Protein AF-A0A8H7PN75-F1 (afdb_monomer)

Secondary structure (DSSP, 8-state):
---TT-----EEEHHHHHHHHHHHHTT-HHHHHHHHHHTSHHHHT-TT-GGGGSEEEEEEETTT--EEEEEEGGGHHHHHHHHHHHHHHHHTT-PPPPPPP-SPPB-EEEEEEEE--SHHHHHHHHHHHHHHHHHHHHHHHHHHHHHHHHHHHHTT--EEEEEEEEEETTEEEEEEEEEEETTTTEEEEEEEEEETTS-----SS-PEEE-HHHHHHHHHHHHHHHHHHHS-EEEEESSHHHHHHHHHHTT-----SS--TT---EEEEHHHHHHHHTT-TT----HHHHHHHTTPPP--TT-HHHHHHHHHHHHHHHHHSPPPPGGGGHHHHHSPPPP-------------SS--

Structure (mmCIF, N/CA/C/O backbone):
data_AF-A0A8H7PN75-F1
#
_entry.id   AF-A0A8H7PN75-F1
#
loop_
_atom_site.group_PDB
_atom_site.id
_atom_site.type_symbol
_atom_site.label_atom_id
_atom_site.label_alt_id
_atom_site.label_comp_id
_atom_site.label_asym_id
_atom_site.label_entity_id
_atom_site.label_seq_id
_atom_site.pdbx_PDB_ins_code
_atom_site.Cartn_x
_atom_site.Cartn_y
_atom_site.Cartn_z
_atom_site.occupancy
_atom_site.B_iso_or_equiv
_atom_site.auth_seq_id
_atom_site.auth_comp_id
_atom_site.auth_asym_id
_atom_site.auth_atom_id
_atom_site.pdbx_PDB_model_num
ATOM 1 N N . MET A 1 1 ? -15.326 -29.228 9.897 1.00 30.81 1 MET A N 1
ATOM 2 C CA . MET A 1 1 ? -16.797 -29.274 10.037 1.00 30.81 1 MET A CA 1
ATOM 3 C C . MET A 1 1 ? -17.182 -28.214 11.052 1.00 30.81 1 MET A C 1
ATOM 5 O O . MET A 1 1 ? -16.691 -28.279 12.169 1.00 30.81 1 MET A O 1
ATOM 9 N N . VAL A 1 2 ? -17.935 -27.196 10.637 1.00 34.00 2 VAL A N 1
ATOM 10 C CA . VAL A 1 2 ? -18.426 -26.107 11.503 1.00 34.00 2 VAL A CA 1
ATOM 11 C C . VAL A 1 2 ? -19.884 -26.438 11.821 1.00 34.00 2 VAL A C 1
ATOM 13 O O . VAL A 1 2 ? -20.641 -26.719 10.892 1.00 34.00 2 VAL A O 1
ATOM 16 N N . SER A 1 3 ? -20.252 -26.518 13.102 1.00 33.47 3 SER A N 1
ATOM 17 C CA . SER A 1 3 ? -21.602 -26.899 13.531 1.00 33.47 3 SER A CA 1
ATOM 18 C C . SER A 1 3 ? -22.620 -25.800 13.220 1.00 33.47 3 SER A C 1
ATOM 20 O O . SER A 1 3 ? -22.328 -24.607 13.281 1.00 33.47 3 SER A O 1
ATOM 22 N N . ALA A 1 4 ? -23.837 -26.227 12.893 1.00 35.00 4 ALA A N 1
ATOM 23 C CA . ALA A 1 4 ? -24.962 -25.416 12.432 1.00 35.00 4 ALA A CA 1
ATOM 24 C C . ALA A 1 4 ? -25.645 -24.559 13.529 1.00 35.00 4 ALA A C 1
ATOM 26 O O . ALA A 1 4 ? -26.838 -24.293 13.438 1.00 35.00 4 ALA A O 1
ATOM 27 N N . GLU A 1 5 ? -24.905 -24.100 14.545 1.00 37.50 5 GLU A N 1
ATOM 28 C CA . GLU A 1 5 ? -25.438 -23.307 15.672 1.00 37.50 5 GLU A CA 1
ATOM 29 C C . GLU A 1 5 ? -24.814 -21.912 15.831 1.00 37.50 5 GLU A C 1
ATOM 31 O O . GLU A 1 5 ? -25.206 -21.162 16.726 1.00 37.50 5 GLU A O 1
ATOM 36 N N . ASP A 1 6 ? -23.914 -21.488 14.939 1.00 43.75 6 ASP A N 1
ATOM 37 C CA . ASP A 1 6 ? -23.574 -20.066 14.834 1.00 43.75 6 ASP A CA 1
ATOM 38 C C . ASP A 1 6 ? -24.721 -19.330 14.125 1.00 43.75 6 ASP A C 1
ATOM 40 O O . ASP A 1 6 ? -24.642 -18.927 12.960 1.00 43.75 6 ASP A O 1
ATOM 44 N N . SER A 1 7 ? -25.818 -19.138 14.868 1.00 46.50 7 SER A N 1
ATOM 45 C CA . SER A 1 7 ? -26.726 -18.018 14.650 1.00 46.50 7 SER A CA 1
ATOM 46 C C . SER A 1 7 ? -25.866 -16.791 14.363 1.00 46.50 7 SER A C 1
ATOM 48 O O . SER A 1 7 ? -24.849 -16.562 15.011 1.00 46.50 7 SER A O 1
ATOM 50 N N . VAL A 1 8 ? -26.196 -16.075 13.294 1.00 60.28 8 VAL A N 1
ATOM 51 C CA . VAL A 1 8 ? -25.368 -15.020 12.707 1.00 60.28 8 VAL A CA 1
ATOM 52 C C . VAL A 1 8 ? -24.977 -13.990 13.775 1.00 60.28 8 VAL A C 1
ATOM 54 O O . VAL A 1 8 ? -25.709 -13.027 14.012 1.00 60.28 8 VAL A O 1
ATOM 57 N N . LYS A 1 9 ? -23.821 -14.183 14.419 1.00 72.94 9 LYS A N 1
ATOM 58 C CA . LYS A 1 9 ? -23.367 -13.312 15.500 1.00 72.94 9 LYS A CA 1
ATOM 59 C C . LYS A 1 9 ? -23.087 -11.938 14.922 1.00 72.94 9 LYS A C 1
ATOM 61 O O . LYS A 1 9 ? -22.339 -11.780 13.952 1.00 72.94 9 LYS A O 1
ATOM 66 N N . LYS A 1 10 ? -23.738 -10.939 15.504 1.00 86.31 10 LYS A N 1
ATOM 67 C CA . LYS A 1 10 ? -23.533 -9.538 15.167 1.00 86.31 10 LYS A CA 1
ATOM 68 C C . LYS A 1 10 ? -22.395 -8.994 16.015 1.00 86.31 10 LYS A C 1
ATOM 70 O O . LYS A 1 10 ? -22.332 -9.214 17.224 1.00 86.31 10 LYS A O 1
ATOM 75 N N . TYR A 1 11 ? -21.501 -8.265 15.362 1.00 91.31 11 TYR A N 1
ATOM 76 C CA . TYR A 1 11 ? -20.348 -7.659 16.010 1.00 91.31 11 TYR A CA 1
ATOM 77 C C . TYR A 1 11 ? -20.370 -6.144 15.845 1.00 91.31 11 TYR A C 1
ATOM 79 O O . TYR A 1 11 ? -20.727 -5.614 14.785 1.00 91.31 11 TYR A O 1
ATOM 87 N N . TYR A 1 12 ? -19.916 -5.456 16.886 1.00 92.75 12 TYR A N 1
ATOM 88 C CA . TYR A 1 12 ? -19.704 -4.017 16.910 1.00 92.75 12 TYR A CA 1
ATOM 89 C C . TYR A 1 12 ? -18.215 -3.710 16.891 1.00 92.75 12 TYR A C 1
ATOM 91 O O . TYR A 1 12 ? -17.437 -4.326 17.617 1.00 92.75 12 TYR A O 1
ATOM 99 N N . GLN A 1 13 ? -17.797 -2.731 16.090 1.00 93.81 13 GLN A N 1
ATOM 100 C CA . GLN A 1 13 ? -16.413 -2.268 16.140 1.00 93.81 13 GLN A CA 1
ATOM 101 C C . GLN A 1 13 ? -16.174 -1.528 17.451 1.00 93.81 13 GLN A C 1
ATOM 103 O O . GLN A 1 13 ? -16.846 -0.536 17.741 1.00 93.81 13 GLN A O 1
ATOM 108 N N . TRP A 1 14 ? -15.170 -1.969 18.205 1.00 94.50 14 TRP A N 1
ATOM 109 C CA . TRP A 1 14 ? -14.816 -1.384 19.496 1.00 94.50 14 TRP A CA 1
ATOM 110 C C . TRP A 1 14 ? -14.570 0.129 19.396 1.00 94.50 14 TRP A C 1
ATOM 112 O O . TRP A 1 14 ? -15.116 0.914 20.167 1.00 94.50 14 TRP A O 1
ATOM 122 N N . LEU A 1 15 ? -13.851 0.558 18.356 1.00 93.19 15 LEU A N 1
ATOM 123 C CA . LEU A 1 15 ? -13.580 1.973 18.097 1.00 93.19 15 LEU A CA 1
ATOM 124 C C . LEU A 1 15 ? -14.854 2.795 17.829 1.00 93.19 15 LEU A C 1
ATOM 126 O O . LEU A 1 15 ? -14.913 3.973 18.177 1.00 93.19 15 LEU A O 1
ATOM 130 N N . HIS A 1 16 ? -15.874 2.207 17.199 1.00 92.88 16 HIS A N 1
ATOM 131 C CA . HIS A 1 16 ? -17.137 2.904 16.945 1.00 92.88 16 HIS A CA 1
ATOM 132 C C . HIS A 1 16 ? -17.946 3.090 18.225 1.00 92.88 16 HIS A C 1
ATOM 134 O O . HIS A 1 16 ? -18.466 4.183 18.436 1.00 92.88 16 HIS A O 1
ATOM 140 N N . LEU A 1 17 ? -17.981 2.078 19.098 1.00 92.94 17 LEU A N 1
ATOM 141 C CA . LEU A 1 17 ? -18.597 2.193 20.423 1.00 92.94 17 LEU A CA 1
ATOM 142 C C . LEU A 1 17 ? -17.934 3.309 21.239 1.00 92.94 17 LEU A C 1
ATOM 144 O O . LEU A 1 17 ? -18.615 4.208 21.721 1.00 92.94 17 LEU A O 1
ATOM 148 N N . GLN A 1 18 ? -16.598 3.326 21.292 1.00 93.88 18 GLN A N 1
ATOM 149 C CA . GLN A 1 18 ? -15.849 4.383 21.978 1.00 93.88 18 GLN A CA 1
ATOM 150 C C . GLN A 1 18 ? -16.166 5.781 21.431 1.00 93.88 18 GLN A C 1
ATOM 152 O O . GLN A 1 18 ? -16.369 6.716 22.200 1.00 93.88 18 GLN A O 1
ATOM 157 N N . ARG A 1 19 ? -16.217 5.944 20.101 1.00 93.44 19 ARG A N 1
ATOM 158 C CA . ARG A 1 19 ? -16.570 7.227 19.465 1.00 93.44 19 ARG A CA 1
ATOM 159 C C . ARG A 1 19 ? -17.995 7.657 19.789 1.00 93.44 19 ARG A C 1
ATOM 161 O O . ARG A 1 19 ? -18.232 8.844 19.977 1.00 93.44 19 ARG A O 1
ATOM 168 N N . GLN A 1 20 ? -18.929 6.713 19.830 1.00 93.69 20 GLN A N 1
ATOM 169 C CA . GLN A 1 20 ? -20.311 6.994 20.185 1.00 93.69 20 GLN A CA 1
ATOM 170 C C . GLN A 1 20 ? -20.415 7.491 21.629 1.00 93.69 20 GLN A C 1
ATOM 172 O O . GLN A 1 20 ? -21.054 8.509 21.869 1.00 93.69 20 GLN A O 1
ATOM 177 N N . TRP A 1 21 ? -19.750 6.821 22.571 1.00 94.44 21 TRP A N 1
ATOM 178 C CA . TRP A 1 21 ? -19.744 7.250 23.968 1.00 94.44 21 TRP A CA 1
ATOM 179 C C . TRP A 1 21 ? -19.072 8.608 24.138 1.00 94.44 21 TRP A C 1
ATOM 181 O O . TRP A 1 21 ? -19.629 9.465 24.802 1.00 94.44 21 TRP A O 1
ATOM 191 N N . LYS A 1 22 ? -17.952 8.874 23.456 1.00 94.19 22 LYS A N 1
ATOM 192 C CA . LYS A 1 22 ? -17.333 10.212 23.477 1.00 94.19 22 LYS A CA 1
ATOM 193 C C . LYS A 1 22 ? -18.296 11.314 23.035 1.00 94.19 22 LYS A C 1
ATOM 195 O O . LYS A 1 22 ? -18.368 12.348 23.676 1.00 94.19 22 LYS A O 1
ATOM 200 N N . LYS A 1 23 ? -19.094 11.071 21.991 1.00 94.12 23 LYS A N 1
ATOM 201 C CA . LYS A 1 23 ? -20.136 12.018 21.561 1.00 94.12 23 LYS A CA 1
ATOM 202 C C . LYS A 1 23 ? -21.268 12.181 22.575 1.00 94.12 23 LYS A C 1
ATOM 204 O O . LYS A 1 23 ? -21.851 13.248 22.642 1.00 94.12 23 LYS A O 1
ATOM 209 N N . GLN A 1 24 ? -21.606 11.138 23.329 1.00 93.50 24 GLN A N 1
ATOM 210 C CA . GLN A 1 24 ? -22.655 11.221 24.347 1.00 93.50 24 GLN A CA 1
ATOM 211 C C . GLN A 1 24 ? -22.278 12.184 25.478 1.00 93.50 24 GLN A C 1
ATOM 213 O O . GLN A 1 24 ? -23.151 12.879 25.982 1.00 93.50 24 GLN A O 1
ATOM 218 N N . TYR A 1 25 ? -21.008 12.213 25.886 1.00 92.94 25 TYR A N 1
ATOM 219 C CA . TYR A 1 25 ? -20.556 13.033 27.014 1.00 92.94 25 TYR A CA 1
ATOM 220 C C . TYR A 1 25 ? -19.879 14.342 26.594 1.00 92.94 25 TYR A C 1
ATOM 222 O O . TYR A 1 25 ? -19.475 15.100 27.464 1.00 92.94 25 TYR A O 1
ATOM 230 N N . SER A 1 26 ? -19.766 14.638 25.293 1.00 93.06 26 SER A N 1
ATOM 231 C CA . SER A 1 26 ? -18.964 15.767 24.797 1.00 93.06 26 SER A CA 1
ATOM 232 C C . SER A 1 26 ? -19.457 17.150 25.230 1.00 93.06 26 SER A C 1
ATOM 234 O O . SER A 1 26 ? -18.698 18.110 25.148 1.00 93.06 26 SER A O 1
ATOM 236 N N . GLU A 1 27 ? -20.720 17.273 25.640 1.00 93.25 27 GLU A N 1
ATOM 237 C CA . GLU A 1 27 ? -21.300 18.540 26.107 1.00 93.25 27 GLU A CA 1
ATOM 238 C C . GLU A 1 27 ? -20.957 18.848 27.574 1.00 93.25 27 GLU A C 1
ATOM 240 O O . GLU A 1 27 ? -21.005 20.007 27.977 1.00 93.25 27 GLU A O 1
ATOM 245 N N . ASP A 1 28 ? -20.564 17.839 28.360 1.00 92.81 28 ASP A N 1
ATOM 246 C CA . ASP A 1 28 ? -20.150 17.994 29.755 1.00 92.81 28 ASP A CA 1
ATOM 247 C C . ASP A 1 28 ? -18.633 17.751 29.880 1.00 92.81 28 ASP A C 1
ATOM 249 O O . ASP A 1 28 ? -18.183 16.601 29.821 1.00 92.81 28 ASP A O 1
ATOM 253 N N . PRO A 1 29 ? -17.818 18.800 30.109 1.00 92.25 29 PRO A N 1
ATOM 254 C CA . PRO A 1 29 ? -16.365 18.669 30.198 1.00 92.25 29 PRO A CA 1
ATOM 255 C C . PRO A 1 29 ? -15.881 17.712 31.296 1.00 92.25 29 PRO A C 1
ATOM 257 O O . PRO A 1 29 ? -14.844 17.064 31.136 1.00 92.25 29 PRO A O 1
ATOM 260 N N . LYS A 1 30 ? -16.610 17.604 32.417 1.00 92.62 30 LYS A N 1
ATOM 261 C CA . LYS A 1 30 ? -16.255 16.712 33.531 1.00 92.62 30 LYS A CA 1
ATOM 262 C C . LYS A 1 30 ? -16.485 15.259 33.124 1.00 92.62 30 LYS A C 1
ATOM 264 O O . LYS A 1 30 ? -15.618 14.413 33.358 1.00 92.62 30 LYS A O 1
ATOM 269 N N . LEU A 1 31 ? -17.630 14.967 32.505 1.00 93.38 31 LEU A N 1
ATOM 270 C CA . LEU A 1 31 ? -17.952 13.619 32.031 1.00 93.38 31 LEU A CA 1
ATOM 271 C C . LEU A 1 31 ? -17.089 13.207 30.834 1.00 93.38 31 LEU A C 1
ATOM 273 O O . LEU A 1 31 ? -16.640 12.060 30.790 1.00 93.38 31 LEU A O 1
ATOM 277 N N . ASP A 1 32 ? -16.798 14.126 29.910 1.00 93.62 32 ASP A N 1
ATOM 278 C CA . ASP A 1 32 ? -15.901 13.881 28.779 1.00 93.62 32 ASP A CA 1
ATOM 279 C C . ASP A 1 32 ? -14.485 13.538 29.258 1.00 93.62 32 ASP A C 1
ATOM 281 O O . ASP A 1 32 ? -13.941 12.491 28.895 1.00 93.62 32 ASP A O 1
ATOM 285 N N . ALA A 1 33 ? -13.918 14.343 30.166 1.00 92.69 33 ALA A N 1
ATOM 286 C CA . ALA A 1 33 ? -12.607 14.079 30.756 1.00 92.69 33 ALA A CA 1
ATOM 287 C C . ALA A 1 33 ? -12.573 12.739 31.513 1.00 92.69 33 ALA A C 1
ATOM 289 O O . ALA A 1 33 ? -11.617 11.965 31.377 1.00 92.69 33 ALA A O 1
ATOM 290 N N . ALA A 1 34 ? -13.629 12.427 32.274 1.00 93.94 34 ALA A N 1
ATOM 291 C CA . ALA A 1 34 ? -13.753 11.154 32.974 1.00 93.94 34 ALA A CA 1
ATOM 292 C C . ALA A 1 34 ? -13.790 9.973 31.993 1.00 93.94 34 ALA A C 1
ATOM 294 O O . ALA A 1 34 ? -13.016 9.026 32.157 1.00 93.94 34 ALA A O 1
ATOM 295 N N . LEU A 1 35 ? -14.619 10.033 30.944 1.00 95.56 35 LEU A N 1
ATOM 296 C CA . LEU A 1 35 ? -14.683 8.985 29.926 1.00 95.56 35 LEU A CA 1
ATOM 297 C C . LEU A 1 35 ? -13.340 8.837 29.200 1.00 95.56 35 LEU A C 1
ATOM 299 O O . LEU A 1 35 ? -12.861 7.719 29.004 1.00 95.56 35 LEU A O 1
ATOM 303 N N . HIS A 1 36 ? -12.709 9.947 28.816 1.00 93.94 36 HIS A N 1
ATOM 304 C CA . HIS A 1 36 ? -11.405 9.941 28.161 1.00 93.94 36 HIS A CA 1
ATOM 305 C C . HIS A 1 36 ? -10.331 9.262 29.012 1.00 93.94 36 HIS A C 1
ATOM 307 O O . HIS A 1 36 ? -9.501 8.544 28.451 1.00 93.94 36 HIS A O 1
ATOM 313 N N . ALA A 1 37 ? -10.362 9.448 30.334 1.00 93.56 37 ALA A N 1
ATOM 314 C CA . ALA A 1 37 ? -9.468 8.777 31.269 1.00 93.56 37 ALA A CA 1
ATOM 315 C C . ALA A 1 37 ? -9.812 7.288 31.454 1.00 93.56 37 ALA A C 1
ATOM 317 O O . ALA A 1 37 ? -8.908 6.460 31.519 1.00 93.56 37 ALA A O 1
ATOM 318 N N . VAL A 1 38 ? -11.100 6.928 31.510 1.00 94.19 38 VAL A N 1
ATOM 319 C CA . VAL A 1 38 ? -11.552 5.531 31.648 1.00 94.19 38 VAL A CA 1
ATOM 320 C C . VAL A 1 38 ? -11.221 4.700 30.414 1.00 94.19 38 VAL A C 1
ATOM 322 O O . VAL A 1 38 ? -10.790 3.561 30.550 1.00 94.19 38 VAL A O 1
ATOM 325 N N . LEU A 1 39 ? -11.382 5.258 29.211 1.00 94.19 39 LEU A N 1
ATOM 326 C CA . LEU A 1 39 ? -11.104 4.557 27.953 1.00 94.19 39 LEU A CA 1
ATOM 327 C C . LEU A 1 39 ? -9.605 4.382 27.660 1.00 94.19 39 LEU A C 1
ATOM 329 O O . LEU A 1 39 ? -9.262 3.729 26.670 1.00 94.19 39 LEU A O 1
ATOM 333 N N . GLN A 1 40 ? -8.719 4.945 28.488 1.00 93.50 40 GLN A N 1
ATOM 334 C CA . GLN A 1 40 ? -7.285 4.689 28.385 1.00 93.50 40 GLN A CA 1
ATOM 335 C C . GLN A 1 40 ? -6.992 3.205 28.664 1.00 93.50 40 GLN A C 1
ATOM 337 O O . GLN A 1 40 ? -7.465 2.681 29.678 1.00 93.50 40 GLN A O 1
ATOM 342 N N . PRO A 1 41 ? -6.218 2.502 27.813 1.00 92.00 41 PRO A N 1
ATOM 343 C CA . PRO A 1 41 ? -5.935 1.076 27.995 1.00 92.00 41 PRO A CA 1
ATOM 344 C C . PRO A 1 41 ? -5.308 0.716 29.350 1.00 92.00 41 PRO A C 1
ATOM 346 O O . PRO A 1 41 ? -5.522 -0.383 29.848 1.00 92.00 41 PRO A O 1
ATOM 349 N N . GLU A 1 42 ? -4.552 1.637 29.948 1.00 91.50 42 GLU A N 1
ATOM 350 C CA . GLU A 1 42 ? -3.935 1.544 31.278 1.00 91.50 42 GLU A CA 1
ATOM 351 C C . GLU A 1 42 ? -4.983 1.379 32.387 1.00 91.50 42 GLU A C 1
ATOM 353 O O . GLU A 1 42 ? -4.734 0.709 33.387 1.00 91.50 42 GLU A O 1
ATOM 358 N N . VAL A 1 43 ? -6.140 2.021 32.214 1.00 92.25 43 VAL A N 1
ATOM 359 C CA . VAL A 1 43 ? -7.248 2.016 33.173 1.00 92.25 43 VAL A CA 1
ATOM 360 C C . VAL A 1 43 ? -8.210 0.888 32.834 1.00 92.25 43 VAL A C 1
ATOM 362 O O . VAL A 1 43 ? -8.541 0.078 33.696 1.00 92.25 43 VAL A O 1
ATOM 365 N N . LEU A 1 44 ? -8.623 0.815 31.568 1.00 91.06 44 LEU A N 1
ATOM 366 C CA . LEU A 1 44 ? -9.645 -0.116 31.109 1.00 91.06 44 LEU A CA 1
ATOM 367 C C . LEU A 1 44 ? -9.181 -1.575 31.139 1.00 91.06 44 LEU A C 1
ATOM 369 O O . LEU A 1 44 ? -9.970 -2.453 31.459 1.00 91.06 44 LEU A O 1
ATOM 373 N N . PHE A 1 45 ? -7.911 -1.827 30.816 1.00 91.62 45 PHE A N 1
ATOM 374 C CA . PHE A 1 45 ? -7.295 -3.156 30.829 1.00 91.62 45 PHE A CA 1
ATOM 375 C C . PHE A 1 45 ? -6.209 -3.225 31.904 1.00 91.62 45 PHE A C 1
ATOM 377 O O . PHE A 1 45 ? -5.097 -3.696 31.658 1.00 91.62 45 PHE A O 1
ATOM 384 N N . LYS A 1 46 ? -6.508 -2.713 33.102 1.00 89.81 46 LYS A N 1
ATOM 385 C CA . LYS A 1 46 ? -5.663 -2.935 34.278 1.00 89.81 46 LYS A CA 1
ATOM 386 C C . LYS A 1 46 ? -5.647 -4.432 34.616 1.00 89.81 46 LYS A C 1
ATOM 388 O O . LYS A 1 46 ? -6.671 -5.105 34.462 1.00 89.81 46 LYS A O 1
ATOM 393 N N . ASP A 1 47 ? -4.505 -4.944 35.073 1.00 83.25 47 ASP A N 1
ATOM 394 C CA . ASP A 1 47 ? -4.369 -6.344 35.492 1.00 83.25 47 ASP A CA 1
ATOM 395 C C . ASP A 1 47 ? -5.450 -6.710 36.522 1.00 83.25 47 ASP A C 1
ATOM 397 O O . ASP A 1 47 ? -5.650 -5.994 37.505 1.00 83.25 47 ASP A O 1
ATOM 401 N N . GLY A 1 48 ? -6.171 -7.806 36.268 1.00 79.56 48 GLY A N 1
ATOM 402 C CA . GLY A 1 48 ? -7.252 -8.287 37.136 1.00 79.56 48 GLY A CA 1
ATOM 403 C C . GLY A 1 48 ? -8.559 -7.487 37.072 1.00 79.56 48 GLY A C 1
ATOM 404 O O . GLY A 1 48 ? -9.455 -7.754 37.862 1.00 79.56 48 GLY A O 1
ATOM 405 N N . SER A 1 49 ? -8.695 -6.521 36.156 1.00 84.69 49 SER A N 1
ATOM 406 C CA . SER A 1 4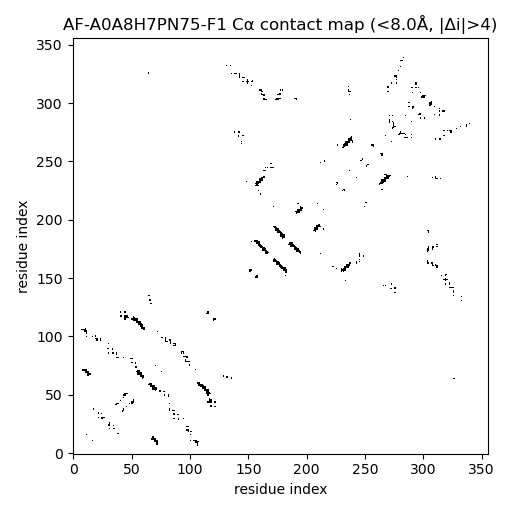9 ? -9.971 -5.822 35.930 1.00 84.69 49 SER A CA 1
ATOM 407 C C . SER A 1 49 ? -11.058 -6.765 35.407 1.00 84.69 49 SER A C 1
ATOM 409 O O . SER A 1 49 ? -10.758 -7.709 34.673 1.00 84.69 49 SER A O 1
ATOM 411 N N . ASP A 1 50 ? -12.329 -6.462 35.682 1.00 86.38 50 ASP A N 1
ATOM 412 C CA . ASP A 1 50 ? -13.479 -7.208 35.135 1.00 86.38 50 ASP A CA 1
ATOM 413 C C . ASP A 1 50 ? -13.419 -7.300 33.602 1.00 86.38 50 ASP A C 1
ATOM 415 O O . ASP A 1 50 ? -13.708 -8.338 33.000 1.00 86.38 50 ASP A O 1
ATOM 419 N N . MET A 1 51 ? -12.909 -6.240 32.971 1.00 89.31 51 MET A N 1
ATOM 420 C CA . MET A 1 51 ? -12.692 -6.145 31.533 1.00 89.31 51 MET A CA 1
ATOM 421 C C . MET A 1 51 ? -11.752 -7.224 30.976 1.00 89.31 51 MET A C 1
ATOM 423 O O . MET A 1 51 ? -11.900 -7.629 29.823 1.00 89.31 51 MET A O 1
ATOM 427 N N . SER A 1 52 ? -10.807 -7.721 31.781 1.00 86.81 52 SER A N 1
ATOM 428 C CA . SER A 1 52 ? -9.848 -8.760 31.377 1.00 86.81 52 SER A CA 1
ATOM 429 C C . SER A 1 52 ? -10.502 -10.122 31.107 1.00 86.81 52 SER A C 1
ATOM 431 O O . SER A 1 52 ? -9.937 -10.951 30.386 1.00 86.81 52 SER A O 1
ATOM 433 N N . THR A 1 53 ? -11.705 -10.342 31.647 1.00 88.50 53 THR A N 1
ATOM 434 C CA . THR A 1 53 ? -12.488 -11.572 31.458 1.00 88.50 53 THR A CA 1
ATOM 435 C C . THR A 1 53 ? -13.408 -11.503 30.239 1.00 88.50 53 THR A C 1
ATOM 437 O O . THR A 1 53 ? -13.821 -12.540 29.713 1.00 88.50 53 THR A O 1
ATOM 440 N N . ILE A 1 54 ? -13.695 -10.292 29.748 1.00 92.38 54 ILE A N 1
ATOM 441 C CA . ILE A 1 54 ? -14.623 -10.078 28.643 1.00 92.38 54 ILE A CA 1
ATOM 442 C C . ILE A 1 54 ? -13.928 -10.413 27.315 1.00 92.38 54 ILE A C 1
ATOM 444 O O . ILE A 1 54 ? -12.886 -9.836 26.984 1.00 92.38 54 ILE A O 1
ATOM 448 N N . PRO A 1 55 ? -14.487 -11.332 26.511 1.00 92.88 55 PRO A N 1
ATOM 449 C CA . PRO A 1 55 ? -13.887 -11.710 25.247 1.00 92.88 55 PRO A CA 1
ATOM 450 C C . PRO A 1 55 ? -14.132 -10.662 24.163 1.00 92.88 55 PRO A C 1
ATOM 452 O O . PRO A 1 55 ? -15.263 -10.374 23.773 1.00 92.88 55 PRO A O 1
ATOM 455 N N . PHE A 1 56 ? -13.031 -10.165 23.612 1.00 95.00 56 PHE A N 1
ATOM 456 C CA . PHE A 1 56 ? -13.019 -9.425 22.362 1.00 95.00 56 PHE A CA 1
ATOM 457 C C . PHE A 1 56 ? -12.729 -10.362 21.201 1.00 95.00 56 PHE A C 1
ATOM 459 O O . PHE A 1 56 ? -12.310 -11.511 21.359 1.00 95.00 56 PHE A O 1
ATOM 466 N N . PHE A 1 57 ? -12.963 -9.862 20.000 1.00 94.94 57 PHE A N 1
ATOM 467 C CA . PHE A 1 57 ? -12.689 -10.591 18.780 1.00 94.94 57 PHE A CA 1
ATOM 468 C C . PHE A 1 57 ? -11.937 -9.699 17.808 1.00 94.94 57 PHE A C 1
ATOM 470 O O . PHE A 1 57 ? -11.998 -8.476 17.877 1.00 94.94 57 PHE A O 1
ATOM 477 N N . ILE A 1 58 ? -11.210 -10.316 16.894 1.00 94.44 58 ILE A N 1
ATOM 478 C CA . ILE A 1 58 ? -10.642 -9.650 15.732 1.00 94.44 58 ILE A CA 1
ATOM 479 C C . ILE A 1 58 ? -11.294 -10.269 14.516 1.00 94.44 58 ILE A C 1
ATOM 481 O O . ILE A 1 58 ? -11.365 -11.491 14.431 1.00 94.44 58 ILE A O 1
ATOM 485 N N . GLY A 1 59 ? -11.762 -9.440 13.592 1.00 91.50 59 GLY A N 1
ATOM 486 C CA . GLY A 1 59 ? -12.346 -9.917 12.345 1.00 91.50 59 GLY A CA 1
ATOM 487 C C . GLY A 1 59 ? -12.114 -8.946 11.201 1.00 91.50 59 GLY A C 1
ATOM 488 O O . GLY A 1 59 ? -11.901 -7.748 11.409 1.00 91.50 59 GLY A O 1
ATOM 489 N N . VAL A 1 60 ? -12.165 -9.492 9.992 1.00 90.69 60 VAL A N 1
ATOM 490 C CA . VAL A 1 60 ? -11.967 -8.776 8.734 1.00 90.69 60 VAL A CA 1
ATOM 491 C C . VAL A 1 60 ? -13.317 -8.320 8.198 1.00 90.69 60 VAL A C 1
ATOM 493 O O . VAL A 1 60 ? -14.256 -9.103 8.059 1.00 90.69 60 VAL A O 1
ATOM 496 N N . SER A 1 61 ? -13.436 -7.030 7.919 1.00 89.81 61 SER A N 1
ATOM 497 C CA . SER A 1 61 ? -14.629 -6.442 7.317 1.00 89.81 61 SER A CA 1
ATOM 498 C C . SER A 1 61 ? -14.724 -6.827 5.845 1.00 89.81 61 SER A C 1
ATOM 500 O O . SER A 1 61 ? -13.782 -6.639 5.084 1.00 89.81 61 SER A O 1
ATOM 502 N N . GLN A 1 62 ? -15.891 -7.306 5.420 1.00 85.19 62 GLN A N 1
ATOM 503 C CA . GLN A 1 62 ? -16.152 -7.623 4.010 1.00 85.19 62 GLN A CA 1
ATOM 504 C C . GLN A 1 62 ? -16.202 -6.378 3.112 1.00 85.19 62 GLN A C 1
ATOM 506 O O . GLN A 1 62 ? -16.117 -6.496 1.896 1.00 85.19 62 GLN A O 1
ATOM 511 N N . LYS A 1 63 ? -16.376 -5.184 3.699 1.00 86.50 63 LYS A N 1
ATOM 512 C CA . LYS A 1 63 ? -16.522 -3.933 2.945 1.00 86.50 63 LYS A CA 1
ATOM 513 C C . LYS A 1 63 ? -15.178 -3.374 2.476 1.00 86.50 63 LYS A C 1
ATOM 515 O O . LYS A 1 63 ? -15.088 -2.872 1.365 1.00 86.50 63 LYS A O 1
ATOM 520 N N . ASP A 1 64 ? -14.177 -3.396 3.347 1.00 87.12 64 ASP A N 1
ATOM 521 C CA . ASP A 1 64 ? -12.890 -2.710 3.158 1.00 87.12 64 ASP A CA 1
ATOM 522 C C . ASP A 1 64 ? -11.679 -3.622 3.410 1.00 87.12 64 ASP A C 1
ATOM 524 O O . ASP A 1 64 ? -10.543 -3.169 3.333 1.00 87.12 64 ASP A O 1
ATOM 528 N N . ASN A 1 65 ? -11.900 -4.910 3.693 1.00 87.50 65 ASN A N 1
ATOM 529 C CA . ASN A 1 65 ? -10.868 -5.909 3.989 1.00 87.50 65 ASN A CA 1
ATOM 530 C C . ASN A 1 65 ? -9.965 -5.564 5.185 1.00 87.50 65 ASN A C 1
ATOM 532 O O . ASN A 1 65 ? -8.980 -6.263 5.432 1.00 87.50 65 ASN A O 1
ATOM 536 N N . TYR A 1 66 ? -10.295 -4.531 5.965 1.00 91.25 66 TYR A N 1
ATOM 537 C CA . TYR A 1 66 ? -9.554 -4.179 7.168 1.00 91.25 66 TYR A CA 1
ATOM 538 C C . TYR A 1 66 ? -9.953 -5.062 8.344 1.00 91.25 66 TYR A C 1
ATOM 540 O O . TYR A 1 66 ? -11.107 -5.468 8.503 1.00 91.25 66 TYR A O 1
ATOM 548 N N . SER A 1 67 ? -8.969 -5.336 9.193 1.00 92.62 67 SER A N 1
ATOM 549 C CA . SER A 1 67 ? -9.156 -6.012 10.467 1.00 92.62 67 SER A CA 1
ATOM 550 C C . SER A 1 67 ? -9.495 -5.007 11.565 1.00 92.62 67 SER A C 1
ATOM 552 O O . SER A 1 67 ? -8.872 -3.945 11.679 1.00 92.62 67 SER A O 1
ATOM 554 N N . TYR A 1 68 ? -10.453 -5.375 12.411 1.00 94.69 68 TYR A N 1
ATOM 555 C CA . TYR A 1 68 ? -10.953 -4.550 13.509 1.00 94.69 68 TYR A CA 1
ATOM 556 C C . TYR A 1 68 ? -11.010 -5.333 14.813 1.00 94.69 68 TYR A C 1
ATOM 558 O O . TYR A 1 68 ? -11.207 -6.544 14.797 1.00 94.69 68 TYR A O 1
ATOM 566 N N . ILE A 1 69 ? -10.914 -4.617 15.938 1.00 95.88 69 ILE A N 1
ATOM 567 C CA . ILE A 1 69 ? -11.345 -5.137 17.238 1.00 95.88 69 ILE A CA 1
ATOM 568 C C . ILE A 1 69 ? -12.871 -5.074 17.283 1.00 95.88 69 ILE A C 1
ATOM 570 O O . ILE A 1 69 ? -13.476 -4.028 17.027 1.00 95.88 69 ILE A O 1
ATOM 574 N N . LEU A 1 70 ? -13.472 -6.201 17.621 1.00 95.25 70 LEU A N 1
ATOM 575 C CA . LEU A 1 70 ? -14.893 -6.470 17.597 1.00 95.25 70 LEU A CA 1
ATOM 576 C C . LEU A 1 70 ? -15.377 -6.865 18.990 1.00 95.25 70 LEU A C 1
ATOM 578 O O . LEU A 1 70 ? -14.705 -7.609 19.705 1.00 95.25 70 LEU A O 1
ATOM 582 N N . LEU A 1 71 ? -16.570 -6.398 19.333 1.00 93.62 71 LEU A N 1
ATOM 583 C CA . LEU A 1 71 ? -17.310 -6.800 20.518 1.00 93.62 71 LEU A CA 1
ATOM 584 C C . LEU A 1 71 ? -18.620 -7.462 20.062 1.00 93.62 71 LEU A C 1
ATOM 586 O O . LEU A 1 71 ? -19.391 -6.809 19.349 1.00 93.62 71 LEU A O 1
ATOM 590 N N . PRO A 1 72 ? -18.871 -8.740 20.397 1.00 91.69 72 PRO A N 1
ATOM 591 C CA . PRO A 1 72 ? -20.148 -9.382 20.103 1.00 91.69 72 PRO A CA 1
ATOM 592 C C . PRO A 1 72 ? -21.276 -8.702 20.876 1.00 91.69 72 PRO A C 1
ATOM 594 O O . PRO A 1 72 ? -21.051 -8.206 21.981 1.00 91.69 72 PRO A O 1
ATOM 597 N N . GLU A 1 73 ? -22.478 -8.710 20.304 1.00 89.50 73 GLU A N 1
ATOM 598 C CA . GLU A 1 73 ? -23.673 -8.089 20.891 1.00 89.50 73 GLU A CA 1
ATOM 599 C C . GLU A 1 73 ? -23.917 -8.508 22.349 1.00 89.50 73 GLU A C 1
ATOM 601 O O . GLU A 1 73 ? -24.108 -7.642 23.203 1.00 89.50 73 GLU A O 1
ATOM 606 N N . ASP A 1 74 ? -23.750 -9.794 22.658 1.00 90.31 74 ASP A N 1
ATOM 607 C CA . ASP A 1 74 ? -23.972 -10.361 23.995 1.00 90.31 74 ASP A CA 1
ATOM 608 C C . ASP A 1 74 ? -23.037 -9.792 25.078 1.00 90.31 74 ASP A C 1
ATOM 610 O O . ASP A 1 74 ? -23.385 -9.762 26.257 1.00 90.31 74 ASP A O 1
ATOM 614 N N . PHE A 1 75 ? -21.849 -9.304 24.699 1.00 92.56 75 PHE A N 1
ATOM 615 C CA . PHE A 1 75 ? -20.862 -8.757 25.640 1.00 92.56 75 PHE A CA 1
ATOM 616 C C . PHE A 1 75 ? -20.917 -7.230 25.760 1.00 92.56 75 PHE A C 1
ATOM 618 O O . PHE A 1 75 ? -20.249 -6.651 26.620 1.00 92.56 75 PHE A O 1
ATOM 625 N N . VAL A 1 76 ? -21.726 -6.554 24.938 1.00 91.69 76 VAL A N 1
ATOM 626 C CA . VAL A 1 76 ? -21.899 -5.096 25.001 1.00 91.69 76 VAL A CA 1
ATOM 627 C C . VAL A 1 76 ? -22.393 -4.626 26.378 1.00 91.69 76 VAL A C 1
ATOM 629 O O . VAL A 1 76 ? -21.810 -3.667 26.893 1.00 91.69 76 VAL A O 1
ATOM 632 N N . PRO A 1 77 ? -23.407 -5.252 27.015 1.00 92.75 77 PRO A N 1
ATOM 633 C CA . PRO A 1 77 ? -23.876 -4.825 28.334 1.00 92.75 77 PRO A CA 1
ATOM 634 C C . PRO A 1 77 ? -22.786 -4.904 29.409 1.00 92.75 77 PRO A C 1
ATOM 636 O O . PRO A 1 77 ? -22.615 -3.951 30.165 1.00 92.75 77 PRO A O 1
ATOM 639 N N . ALA A 1 78 ? -21.996 -5.983 29.418 1.00 93.44 78 ALA A N 1
ATOM 640 C CA . ALA A 1 78 ? -20.916 -6.178 30.385 1.00 93.44 78 ALA A CA 1
ATOM 641 C C . ALA A 1 78 ? -19.830 -5.098 30.256 1.00 93.44 78 ALA A C 1
ATOM 643 O O . ALA A 1 78 ? -19.413 -4.506 31.252 1.00 93.44 78 ALA A O 1
ATOM 644 N N . VAL A 1 79 ? -19.420 -4.768 29.025 1.00 93.75 79 VAL A N 1
ATOM 645 C CA . VAL A 1 79 ? -18.449 -3.686 28.796 1.00 93.75 79 VAL A CA 1
ATOM 646 C C . VAL A 1 79 ? -19.017 -2.330 29.208 1.00 93.75 79 VAL A C 1
ATOM 648 O O . VAL A 1 79 ? -18.317 -1.541 29.843 1.00 93.75 79 VAL A O 1
ATOM 651 N N . ARG A 1 80 ? -20.283 -2.047 28.873 1.00 94.56 80 ARG A N 1
ATOM 652 C CA . ARG A 1 80 ? -20.951 -0.797 29.270 1.00 94.56 80 ARG A CA 1
ATOM 653 C C . ARG A 1 80 ? -20.981 -0.644 30.785 1.00 94.56 80 ARG A C 1
ATOM 655 O O . ARG A 1 80 ? -20.682 0.440 31.272 1.00 94.56 80 ARG A O 1
ATOM 662 N N . GLN A 1 81 ? -21.296 -1.716 31.507 1.00 92.94 81 GLN A N 1
ATOM 663 C CA . GLN A 1 81 ? -21.303 -1.723 32.965 1.00 92.94 81 GLN A CA 1
ATOM 664 C C . GLN A 1 81 ? -19.902 -1.472 33.533 1.00 92.94 81 GLN A C 1
ATOM 666 O O . GLN A 1 81 ? -19.755 -0.594 34.374 1.00 92.94 81 GLN A O 1
ATOM 671 N N . CYS A 1 82 ? -18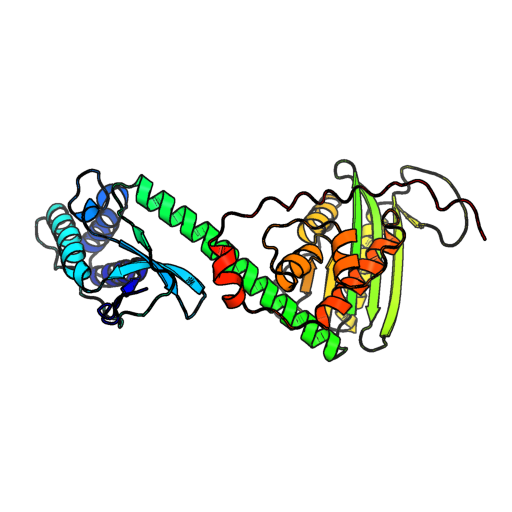.866 -2.140 33.012 1.00 92.88 82 CYS A N 1
ATOM 672 C CA . CYS A 1 82 ? -17.480 -1.902 33.436 1.00 92.88 82 CYS A CA 1
ATOM 673 C C . CYS A 1 82 ? -17.072 -0.429 33.258 1.00 92.88 82 CYS A C 1
ATOM 675 O O . CYS A 1 82 ? -16.536 0.195 34.174 1.00 92.88 82 CYS A O 1
ATOM 677 N N . VAL A 1 83 ? -17.355 0.152 32.086 1.00 94.12 83 VAL A N 1
ATOM 678 C CA . VAL A 1 83 ? -17.054 1.565 31.801 1.00 94.12 83 VAL A CA 1
ATOM 679 C C . VAL A 1 83 ? -17.865 2.490 32.710 1.00 94.12 83 VAL A C 1
ATOM 681 O O . VAL A 1 83 ? -17.311 3.445 33.249 1.00 94.12 83 VAL A O 1
ATOM 684 N N . HIS A 1 84 ? -19.152 2.204 32.919 1.00 94.69 84 HIS A N 1
ATOM 685 C CA . HIS A 1 84 ? -20.024 3.003 33.780 1.00 94.69 84 HIS A CA 1
ATOM 686 C C . HIS A 1 84 ? -19.547 3.014 35.233 1.00 94.69 84 HIS A C 1
ATOM 688 O O . HIS A 1 84 ? -19.412 4.089 35.811 1.00 94.69 84 HIS A O 1
ATOM 694 N N . SER A 1 85 ? -19.203 1.856 35.799 1.00 92.12 85 SER A N 1
ATOM 695 C CA . SER A 1 85 ? -18.663 1.747 37.159 1.00 92.12 85 SER A CA 1
ATOM 696 C C . SER A 1 85 ? -17.358 2.534 37.331 1.00 92.12 85 SER A C 1
ATOM 698 O O . SER A 1 85 ? -17.165 3.212 38.341 1.00 92.12 85 SER A O 1
ATOM 700 N N . LEU A 1 86 ? -16.478 2.510 36.324 1.00 91.81 86 LEU A N 1
ATOM 701 C CA . LEU A 1 86 ? -15.245 3.302 36.319 1.00 91.81 86 LEU A CA 1
ATOM 702 C C . LEU A 1 86 ? -15.493 4.808 36.145 1.00 91.81 86 LEU A C 1
ATOM 704 O O . LEU A 1 86 ? -14.698 5.615 36.622 1.00 91.81 86 LEU A O 1
ATOM 708 N N . MET A 1 87 ? -16.570 5.202 35.463 1.00 93.94 87 MET A N 1
ATOM 709 C CA . MET A 1 87 ? -16.969 6.606 35.368 1.00 93.94 87 MET A CA 1
ATOM 710 C C . MET A 1 87 ? -17.561 7.112 36.682 1.00 93.94 87 MET A C 1
ATOM 712 O O . MET A 1 87 ? -17.133 8.158 37.159 1.00 93.94 87 MET A O 1
ATOM 716 N N . ILE A 1 88 ? -18.476 6.355 37.297 1.00 93.38 88 ILE A N 1
ATOM 717 C CA . ILE A 1 88 ? -19.101 6.672 38.593 1.00 93.38 88 ILE A CA 1
ATOM 718 C C . ILE A 1 88 ? -18.041 6.979 39.654 1.00 93.38 88 ILE A C 1
ATOM 720 O O . ILE A 1 88 ? -18.161 7.977 40.364 1.00 93.38 88 ILE A O 1
ATOM 724 N N . SER A 1 89 ? -16.982 6.164 39.735 1.00 87.31 89 SER A N 1
ATOM 725 C CA . SER A 1 89 ? -15.905 6.356 40.717 1.00 87.31 89 SER A CA 1
ATOM 726 C C . SER A 1 89 ? -15.088 7.634 40.499 1.00 87.31 89 SER A C 1
ATOM 728 O O . SER A 1 89 ? -14.440 8.109 41.426 1.00 87.31 89 SER A O 1
ATOM 730 N N . ARG A 1 90 ? -15.128 8.215 39.294 1.00 88.31 90 ARG A N 1
ATOM 731 C CA . ARG A 1 90 ? -14.431 9.462 38.940 1.00 88.31 90 ARG A CA 1
ATOM 732 C C . ARG A 1 90 ? -15.327 10.692 38.984 1.00 88.31 90 ARG A C 1
ATOM 734 O O . ARG A 1 90 ? -14.818 11.804 39.076 1.00 88.31 90 ARG A O 1
ATOM 741 N N . THR A 1 91 ? -16.639 10.510 38.882 1.00 88.88 91 THR A N 1
ATOM 742 C CA . THR A 1 91 ? -17.614 11.606 38.812 1.00 88.88 91 THR A CA 1
ATOM 743 C C . THR A 1 91 ? -18.432 11.754 40.091 1.00 88.88 91 THR A C 1
ATOM 745 O O . THR A 1 91 ? -19.336 12.580 40.121 1.00 88.88 91 THR A O 1
ATOM 748 N N . ASN A 1 92 ? -18.105 10.996 41.145 1.00 83.88 92 ASN A N 1
ATOM 749 C CA . ASN A 1 92 ? -18.850 10.924 42.407 1.00 83.88 92 ASN A CA 1
ATOM 750 C C . ASN A 1 92 ? -20.311 10.472 42.220 1.00 83.88 92 ASN A C 1
ATOM 752 O O . ASN A 1 92 ? -21.206 10.933 42.918 1.00 83.88 92 ASN A O 1
ATOM 756 N N . GLY A 1 93 ? -20.555 9.559 41.273 1.00 82.44 93 GLY A N 1
ATOM 757 C CA . GLY A 1 93 ? -21.882 8.976 41.030 1.00 82.44 93 GLY A CA 1
ATOM 758 C C . GLY A 1 93 ? -22.770 9.709 40.026 1.00 82.44 93 GLY A C 1
ATOM 759 O O . GLY A 1 93 ? -23.846 9.218 39.707 1.00 82.44 93 GLY A O 1
ATOM 760 N N . GLU A 1 94 ? -22.313 10.821 39.458 1.00 83.12 94 GLU A N 1
ATOM 761 C CA . GLU A 1 94 ? -23.129 11.683 38.586 1.00 83.12 94 GLU A CA 1
ATOM 762 C C . GLU A 1 94 ? -23.130 11.260 37.102 1.00 83.12 94 GLU A C 1
ATOM 764 O O . GLU A 1 94 ? -23.683 11.952 36.252 1.00 83.12 94 GLU A O 1
ATOM 769 N N . ALA A 1 95 ? -22.498 10.136 36.745 1.00 88.31 95 ALA A N 1
ATOM 770 C CA . ALA A 1 95 ? -22.394 9.709 35.348 1.00 88.31 95 ALA A CA 1
ATOM 771 C C . ALA A 1 95 ? -23.604 8.859 34.907 1.00 88.31 95 ALA A C 1
ATOM 773 O O . ALA A 1 95 ? -23.794 7.766 35.453 1.00 88.31 95 ALA A O 1
ATOM 774 N N . PRO A 1 96 ? -24.370 9.256 33.869 1.00 90.50 96 PRO A N 1
ATOM 775 C CA . PRO A 1 96 ? -25.317 8.346 33.233 1.00 90.50 96 PRO A CA 1
ATOM 776 C C . PRO A 1 96 ? -24.561 7.203 32.534 1.00 90.50 96 PRO A C 1
ATOM 778 O O . PRO A 1 96 ? -23.412 7.394 32.124 1.00 90.50 96 PRO A O 1
ATOM 781 N N . PRO A 1 97 ? -25.165 6.012 32.367 1.00 91.19 97 PRO A N 1
ATOM 782 C CA . PRO A 1 97 ? -24.502 4.887 31.716 1.00 91.19 97 PRO A CA 1
ATOM 783 C C . PRO A 1 97 ? -24.204 5.177 30.234 1.00 91.19 97 PRO A C 1
ATOM 785 O O . PRO A 1 97 ? -25.011 5.830 29.560 1.00 91.19 97 PRO A O 1
ATOM 788 N N . PRO A 1 98 ? -23.093 4.651 29.679 1.00 92.94 98 PRO A N 1
ATOM 789 C CA . PRO A 1 98 ? -22.815 4.767 28.253 1.00 92.94 98 PRO A CA 1
ATOM 790 C C . PRO A 1 98 ? -23.958 4.153 27.446 1.00 92.94 98 PRO A C 1
ATOM 792 O O . PRO A 1 98 ? -24.482 3.105 27.824 1.00 92.94 98 PRO A O 1
ATOM 795 N N . ALA A 1 99 ? -24.363 4.773 26.344 1.00 91.38 99 ALA A N 1
ATOM 796 C CA . ALA A 1 99 ? -25.482 4.332 25.520 1.00 91.38 99 ALA A CA 1
ATOM 797 C C . ALA A 1 99 ? -25.199 2.988 24.824 1.00 91.38 99 ALA A C 1
ATOM 799 O O . ALA A 1 99 ? -24.050 2.613 24.578 1.00 91.38 99 ALA A O 1
ATOM 800 N N . GLY A 1 100 ? -26.257 2.247 24.488 1.00 88.38 100 GLY A N 1
ATOM 801 C CA . GLY A 1 100 ? -26.143 1.064 23.629 1.00 88.38 100 GLY A CA 1
ATOM 802 C C . GLY A 1 100 ? -25.761 1.442 22.189 1.00 88.38 100 GLY A C 1
ATOM 803 O O . GLY A 1 100 ? -25.938 2.596 21.804 1.00 88.38 100 GLY A O 1
ATOM 804 N N . PRO A 1 101 ? -25.228 0.511 21.384 1.00 87.06 101 PRO A N 1
ATOM 805 C CA . PRO A 1 101 ? -24.814 0.779 20.008 1.00 87.06 101 PRO A CA 1
ATOM 806 C C . PRO A 1 101 ? -25.958 1.328 19.149 1.00 87.06 101 PRO A C 1
ATOM 808 O O . PRO A 1 101 ? -27.024 0.726 19.081 1.00 87.06 101 PRO A O 1
ATOM 811 N N . LEU A 1 102 ? -25.711 2.433 18.439 1.00 82.25 102 LEU A N 1
ATOM 812 C CA . LEU A 1 102 ? -26.679 3.031 17.505 1.00 82.25 102 LEU A CA 1
ATOM 813 C C . LEU A 1 102 ? -26.660 2.365 16.120 1.00 82.25 102 LEU A C 1
ATOM 815 O O . LEU A 1 102 ? -27.652 2.378 15.398 1.00 82.25 102 LEU A O 1
ATOM 819 N N . SER A 1 103 ? -25.518 1.809 15.710 1.00 76.00 103 SER A N 1
ATOM 820 C CA . SER A 1 103 ? -25.385 1.131 14.416 1.00 76.00 103 SER A CA 1
ATOM 821 C C . SER A 1 103 ? -25.880 -0.306 14.494 1.00 76.00 103 SER A C 1
ATOM 823 O O . SER A 1 103 ? -25.646 -0.955 15.503 1.00 76.00 103 SER A O 1
ATOM 825 N N . GLN A 1 104 ? -26.424 -0.863 13.413 1.00 75.25 104 GLN A N 1
ATOM 826 C CA . GLN A 1 104 ? -26.626 -2.313 13.333 1.00 75.25 104 GLN A CA 1
ATOM 827 C C . GLN A 1 104 ? -25.279 -3.051 13.367 1.00 75.25 104 GLN A C 1
ATOM 829 O O . GLN A 1 104 ? -24.331 -2.669 12.671 1.00 75.25 104 GLN A O 1
ATOM 834 N N . GLY A 1 105 ? -25.199 -4.107 14.180 1.00 74.62 105 GLY A N 1
ATOM 835 C CA . GLY A 1 105 ? -24.035 -4.984 14.206 1.00 74.62 105 GLY A CA 1
ATOM 836 C C . GLY A 1 105 ? -23.841 -5.672 12.853 1.00 74.62 105 GLY A C 1
ATOM 837 O O . GLY A 1 105 ? -24.806 -5.999 12.157 1.00 74.62 105 GLY A O 1
ATOM 838 N N . LYS A 1 106 ? -22.581 -5.847 12.452 1.00 82.31 106 LYS A N 1
ATOM 839 C CA . LYS A 1 106 ? -22.207 -6.349 11.122 1.00 82.31 106 LYS A CA 1
ATOM 840 C C . LYS A 1 106 ? -21.608 -7.747 11.200 1.00 82.31 106 LYS A C 1
ATOM 842 O O . LYS A 1 106 ? -21.165 -8.188 12.261 1.00 82.31 106 LYS A O 1
ATOM 847 N N . ARG A 1 107 ? -21.574 -8.418 10.046 1.00 82.81 107 ARG A N 1
ATOM 848 C CA . ARG A 1 107 ? -20.857 -9.682 9.847 1.00 82.81 107 ARG A CA 1
ATOM 849 C C . ARG A 1 107 ? -19.397 -9.403 9.490 1.00 82.81 107 ARG A C 1
ATOM 851 O O . ARG A 1 107 ? -19.110 -8.462 8.750 1.00 82.81 107 ARG A O 1
ATOM 858 N N . TYR A 1 108 ? -18.504 -10.242 10.000 1.00 86.81 108 TYR A N 1
ATOM 859 C CA . TYR A 1 108 ? -17.066 -10.192 9.741 1.00 86.81 108 TYR A CA 1
ATOM 860 C C . TYR A 1 108 ? -16.567 -11.580 9.336 1.00 86.81 108 TYR A C 1
ATOM 862 O O . TYR A 1 108 ? -17.181 -12.592 9.668 1.00 86.81 108 TYR A O 1
ATOM 870 N N . LEU A 1 109 ? -15.466 -11.618 8.595 1.00 85.06 109 LEU A N 1
ATOM 871 C CA . LEU A 1 109 ? -14.762 -12.840 8.217 1.00 85.06 109 LEU A CA 1
ATOM 872 C C . LEU A 1 109 ? -13.580 -13.089 9.159 1.00 85.06 109 LEU A C 1
ATOM 874 O O . LEU A 1 109 ? -13.120 -12.167 9.835 1.00 85.06 109 LEU A O 1
ATOM 878 N N . TYR A 1 110 ? -13.074 -14.326 9.166 1.00 82.06 110 TYR A N 1
ATOM 879 C CA . TYR A 1 110 ? -11.842 -14.716 9.870 1.00 82.06 110 TYR A CA 1
ATOM 880 C C . TYR A 1 110 ? -11.814 -14.275 11.337 1.00 82.06 110 TYR A C 1
ATOM 882 O O . TYR A 1 110 ? -10.868 -13.651 11.821 1.00 82.06 110 TYR A O 1
ATOM 890 N N . ILE A 1 111 ? -12.910 -14.558 12.033 1.00 87.88 111 ILE A N 1
ATOM 891 C CA . ILE A 1 111 ? -13.118 -14.098 13.397 1.00 87.88 111 ILE A CA 1
ATOM 892 C C . ILE A 1 111 ? -12.262 -14.934 14.351 1.00 87.88 111 ILE A C 1
ATOM 894 O O . ILE A 1 111 ? -12.442 -16.146 14.452 1.00 87.88 111 ILE A O 1
ATOM 898 N N . ARG A 1 112 ? -11.362 -14.283 15.096 1.00 90.94 112 ARG A N 1
ATOM 899 C CA . ARG A 1 112 ? -10.593 -14.909 16.182 1.00 90.94 112 ARG A CA 1
ATOM 900 C C . ARG A 1 112 ? -10.878 -14.247 17.519 1.00 90.94 112 ARG A C 1
ATOM 902 O O . ARG A 1 112 ? -10.947 -13.024 17.608 1.00 90.94 112 ARG A O 1
ATOM 909 N N . LYS A 1 113 ? -11.000 -15.054 18.569 1.00 93.31 113 LYS A N 1
ATOM 910 C CA . LYS A 1 113 ? -11.140 -14.575 19.949 1.00 93.31 113 LYS A CA 1
ATOM 911 C C . LYS A 1 113 ? -9.814 -13.990 20.448 1.00 93.31 113 LYS A C 1
ATOM 913 O O . LYS A 1 113 ? -8.756 -14.574 20.221 1.00 93.31 113 LYS A O 1
ATOM 918 N N . VAL A 1 114 ? -9.883 -12.872 21.163 1.00 93.31 114 VAL A N 1
ATOM 919 C CA . VAL A 1 114 ? -8.772 -12.233 21.877 1.00 93.31 114 VAL A CA 1
ATOM 920 C C . VAL A 1 114 ? -9.237 -11.805 23.266 1.00 93.31 114 VAL A C 1
ATOM 922 O O . VAL A 1 114 ? -10.330 -11.278 23.444 1.00 93.31 114 VAL A O 1
ATOM 925 N N . LEU A 1 115 ? -8.386 -12.033 24.263 1.00 92.12 115 LEU A N 1
ATOM 926 C CA . LEU A 1 115 ? -8.592 -11.551 25.625 1.00 92.12 115 LEU A CA 1
ATOM 927 C C . LEU A 1 115 ? -7.549 -10.484 25.929 1.00 92.12 115 LEU A C 1
ATOM 929 O O . LEU A 1 115 ? -6.346 -10.752 25.860 1.00 92.12 115 LEU A O 1
ATOM 933 N N . PHE A 1 116 ? -8.012 -9.288 26.280 1.00 93.31 116 PHE A N 1
ATOM 934 C CA . PHE A 1 116 ? -7.142 -8.196 26.695 1.00 93.31 116 PHE A CA 1
ATOM 935 C C . PHE A 1 116 ? -6.866 -8.302 28.191 1.00 93.31 116 PHE A C 1
ATOM 937 O O . PHE A 1 116 ? -7.473 -7.611 29.002 1.00 93.31 116 PHE A O 1
ATOM 944 N N . LYS A 1 117 ? -5.948 -9.202 28.554 1.00 90.44 117 LYS A N 1
ATOM 945 C CA . LYS A 1 117 ? -5.569 -9.442 29.955 1.00 90.44 117 LYS A CA 1
ATOM 946 C C . LYS A 1 117 ? -5.000 -8.194 30.622 1.00 90.44 117 LYS A C 1
ATOM 948 O O . LYS A 1 117 ? -5.157 -8.018 31.822 1.00 90.44 117 LYS A O 1
ATOM 953 N N . ASN A 1 118 ? -4.315 -7.372 29.828 1.00 91.75 118 ASN A N 1
ATOM 954 C CA . ASN A 1 118 ? -3.652 -6.164 30.285 1.00 91.75 118 ASN A CA 1
ATOM 955 C C . ASN A 1 118 ? -3.410 -5.151 29.159 1.00 91.75 118 ASN A C 1
ATOM 957 O O . ASN A 1 118 ? -3.564 -5.463 27.971 1.00 91.75 118 ASN A O 1
ATOM 961 N N . ARG A 1 119 ? -2.934 -3.956 29.521 1.00 93.38 119 ARG A N 1
ATOM 962 C CA . ARG A 1 119 ? -2.509 -2.906 28.580 1.00 93.38 119 ARG A CA 1
ATOM 963 C C . ARG A 1 119 ? -1.605 -3.426 27.453 1.00 93.38 119 ARG A C 1
ATOM 965 O O . ARG A 1 119 ? -1.817 -3.076 26.291 1.00 93.38 119 ARG A O 1
ATOM 972 N N . ALA A 1 120 ? -0.593 -4.234 27.774 1.00 92.44 120 ALA A N 1
ATOM 973 C CA . ALA A 1 120 ? 0.377 -4.711 26.785 1.00 92.44 120 ALA A CA 1
ATOM 974 C C . ALA A 1 120 ? -0.294 -5.587 25.713 1.00 92.44 120 ALA A C 1
ATOM 976 O O . ALA A 1 120 ? -0.057 -5.404 24.520 1.00 92.44 120 ALA A O 1
ATOM 977 N N . SER A 1 121 ? -1.204 -6.478 26.117 1.00 92.81 121 SER A N 1
ATOM 978 C CA . SER A 1 121 ? -1.966 -7.325 25.190 1.00 92.81 121 SER A CA 1
ATOM 979 C C . SER A 1 121 ? -2.836 -6.519 24.213 1.00 92.81 121 SER A C 1
ATOM 981 O O . SER A 1 121 ? -2.925 -6.864 23.029 1.00 92.81 121 SER A O 1
ATOM 983 N N . TYR A 1 122 ? -3.410 -5.401 24.671 1.00 93.50 122 TYR A N 1
ATOM 984 C CA . TYR A 1 122 ? -4.170 -4.482 23.825 1.00 93.50 122 TYR A CA 1
ATOM 985 C C . TYR A 1 122 ? -3.270 -3.784 22.795 1.00 93.50 122 TYR A C 1
ATOM 987 O O . TYR A 1 122 ? -3.553 -3.824 21.598 1.00 93.50 122 TYR A O 1
ATOM 995 N N . PHE A 1 123 ? -2.146 -3.196 23.221 1.00 93.81 123 PHE A N 1
ATOM 996 C CA . PHE A 1 123 ? -1.236 -2.500 22.301 1.00 93.81 123 PHE A CA 1
ATOM 997 C C . PHE A 1 123 ? -0.532 -3.434 21.308 1.00 93.81 123 PHE A C 1
ATOM 999 O O . PHE A 1 123 ? -0.331 -3.046 20.153 1.00 93.81 123 PHE A O 1
ATOM 1006 N N . ASN A 1 124 ? -0.224 -4.672 21.705 1.00 93.19 124 ASN A N 1
ATOM 1007 C CA . ASN A 1 124 ? 0.270 -5.700 20.786 1.00 93.19 124 ASN A CA 1
ATOM 1008 C C . ASN A 1 124 ? -0.765 -5.987 19.693 1.00 93.19 124 ASN A C 1
ATOM 1010 O O . ASN A 1 124 ? -0.442 -5.950 18.508 1.00 93.19 124 ASN A O 1
ATOM 1014 N N . THR A 1 125 ? -2.033 -6.146 20.078 1.00 93.38 125 THR A N 1
ATOM 1015 C CA . THR A 1 125 ? -3.137 -6.347 19.130 1.00 93.38 125 THR A CA 1
ATOM 1016 C C . THR A 1 125 ? -3.309 -5.157 18.185 1.00 93.38 125 THR A C 1
ATOM 1018 O O . THR A 1 125 ? -3.419 -5.336 16.975 1.00 93.38 125 THR A O 1
ATOM 1021 N N . ILE A 1 126 ? -3.287 -3.924 18.699 1.00 93.81 126 ILE A N 1
ATOM 1022 C CA . ILE A 1 126 ? -3.356 -2.718 17.859 1.00 93.81 126 ILE A CA 1
ATOM 1023 C C . ILE A 1 126 ? -2.176 -2.654 16.880 1.00 93.81 126 ILE A C 1
ATOM 1025 O O . ILE A 1 126 ? -2.359 -2.287 15.719 1.00 93.81 126 ILE A O 1
ATOM 1029 N N . SER A 1 127 ? -0.977 -3.039 17.317 1.00 91.69 127 SER A N 1
ATOM 1030 C CA . SER A 1 127 ? 0.216 -3.073 16.465 1.00 91.69 127 SER A CA 1
ATOM 1031 C C . SER A 1 127 ? 0.090 -4.109 15.346 1.00 91.69 127 SER A C 1
ATOM 1033 O O . SER A 1 127 ? 0.385 -3.788 14.194 1.00 91.69 127 SER A O 1
ATOM 1035 N N . GLU A 1 128 ? -0.417 -5.307 15.652 1.00 90.50 128 GLU A N 1
ATOM 1036 C CA . GLU A 1 128 ? -0.737 -6.341 14.657 1.00 90.50 128 GLU A CA 1
ATOM 1037 C C . GLU A 1 128 ? -1.755 -5.831 13.628 1.00 90.50 128 GLU A C 1
ATOM 1039 O O . GLU A 1 128 ? -1.520 -5.918 12.420 1.00 90.50 128 GLU A O 1
ATOM 1044 N N . LEU A 1 129 ? -2.856 -5.227 14.093 1.00 92.06 129 LEU A N 1
ATOM 1045 C CA . LEU A 1 129 ? -3.891 -4.661 13.225 1.00 92.06 129 LEU A CA 1
ATOM 1046 C C . LEU A 1 129 ? -3.354 -3.530 12.348 1.00 92.06 129 LEU A C 1
ATOM 1048 O O . LEU A 1 129 ? -3.716 -3.438 11.177 1.00 92.06 129 LEU A O 1
ATOM 1052 N N . ARG A 1 130 ? -2.467 -2.682 12.879 1.00 91.75 130 ARG A N 1
ATOM 1053 C CA . ARG A 1 130 ? -1.824 -1.604 12.118 1.00 91.75 130 ARG A CA 1
ATOM 1054 C C . ARG A 1 130 ? -0.963 -2.155 10.983 1.00 91.75 130 ARG A C 1
ATOM 1056 O O . ARG A 1 130 ? -1.009 -1.605 9.886 1.00 91.75 130 ARG A O 1
ATOM 1063 N N . ILE A 1 131 ? -0.197 -3.218 11.233 1.00 87.75 131 ILE A N 1
ATOM 1064 C CA . ILE A 1 131 ? 0.621 -3.879 10.205 1.00 87.75 131 ILE A CA 1
ATOM 1065 C C . ILE A 1 131 ? -0.287 -4.489 9.134 1.00 87.75 131 ILE A C 1
ATOM 1067 O O . ILE A 1 131 ? -0.087 -4.226 7.950 1.00 87.75 131 ILE A O 1
ATOM 1071 N N . TYR A 1 132 ? -1.310 -5.247 9.542 1.00 88.38 132 TYR A N 1
ATOM 1072 C CA . TYR A 1 132 ? -2.257 -5.871 8.617 1.00 88.38 132 TYR A CA 1
ATOM 1073 C C . TYR A 1 132 ? -2.995 -4.825 7.767 1.00 88.38 132 TYR A C 1
ATOM 1075 O O . TYR A 1 132 ? -2.919 -4.860 6.543 1.00 88.38 132 TYR A O 1
ATOM 1083 N N . ASN A 1 133 ? -3.631 -3.828 8.389 1.00 90.81 133 ASN A N 1
ATOM 1084 C CA . ASN A 1 133 ? -4.355 -2.771 7.673 1.00 90.81 133 ASN A CA 1
ATOM 1085 C C . ASN A 1 133 ? -3.412 -1.903 6.824 1.00 90.81 133 ASN A C 1
ATOM 1087 O O . ASN A 1 133 ? -3.806 -1.400 5.776 1.00 90.81 133 ASN A O 1
ATOM 1091 N N . GLY A 1 134 ? -2.151 -1.745 7.243 1.00 87.88 134 GLY A N 1
ATOM 1092 C CA . GLY A 1 134 ? -1.099 -1.136 6.431 1.00 87.88 134 GLY A CA 1
ATOM 1093 C C . GLY A 1 134 ? -0.839 -1.907 5.137 1.00 87.88 134 GLY A C 1
ATOM 1094 O O . GLY A 1 134 ? -0.776 -1.291 4.077 1.00 87.88 134 GLY A O 1
ATOM 1095 N N . ARG A 1 135 ? -0.766 -3.241 5.209 1.00 85.88 135 ARG A N 1
ATOM 1096 C CA . ARG A 1 135 ? -0.627 -4.112 4.031 1.00 85.88 135 ARG A CA 1
ATOM 1097 C C . ARG A 1 135 ? -1.856 -4.073 3.132 1.00 85.88 135 ARG A C 1
ATOM 1099 O O . ARG A 1 135 ? -1.686 -3.972 1.926 1.00 85.88 135 ARG A O 1
ATOM 1106 N N . VAL A 1 136 ? -3.066 -4.094 3.697 1.00 87.75 136 VAL A N 1
ATOM 1107 C CA . VAL A 1 136 ? -4.309 -3.970 2.912 1.00 87.75 136 VAL A CA 1
ATOM 1108 C C . VAL A 1 136 ? -4.334 -2.641 2.155 1.00 87.75 136 VAL A C 1
ATOM 1110 O O . VAL A 1 136 ? -4.608 -2.637 0.963 1.00 87.75 136 VAL A O 1
ATOM 1113 N N . ARG A 1 137 ? -3.980 -1.523 2.809 1.00 88.94 137 ARG A N 1
ATOM 1114 C CA . ARG A 1 137 ? -3.869 -0.208 2.147 1.00 88.94 137 ARG A CA 1
ATOM 1115 C C . ARG A 1 137 ? -2.860 -0.205 1.010 1.00 88.94 137 ARG A C 1
ATOM 1117 O O . ARG A 1 137 ? -3.154 0.314 -0.059 1.00 88.94 137 ARG A O 1
ATOM 1124 N N . TRP A 1 138 ? -1.676 -0.763 1.254 1.00 87.06 138 TRP A N 1
ATOM 1125 C CA . TRP A 1 138 ? -0.653 -0.868 0.220 1.00 87.06 138 TRP A CA 1
ATOM 1126 C C . TRP A 1 138 ? -1.160 -1.717 -0.954 1.00 87.06 138 TRP A C 1
ATOM 1128 O O . TRP A 1 138 ? -1.068 -1.278 -2.091 1.00 87.06 138 TRP A O 1
ATOM 1138 N N . LEU A 1 139 ? -1.791 -2.867 -0.693 1.00 87.38 139 LEU A N 1
ATOM 1139 C CA . LEU A 1 139 ? -2.373 -3.714 -1.736 1.00 87.38 139 LEU A CA 1
ATOM 1140 C C . LEU A 1 139 ? -3.461 -3.008 -2.540 1.00 87.38 139 LEU A C 1
ATOM 1142 O O . LEU A 1 139 ? -3.457 -3.093 -3.761 1.00 87.38 139 LEU A O 1
ATOM 1146 N N . ASP A 1 140 ? -4.371 -2.303 -1.874 1.00 86.25 140 ASP A N 1
ATOM 1147 C CA . ASP A 1 140 ? -5.440 -1.548 -2.529 1.00 86.25 140 ASP A CA 1
ATOM 1148 C C . ASP A 1 140 ? -4.872 -0.463 -3.460 1.00 86.25 140 ASP A C 1
ATOM 1150 O O . ASP A 1 140 ? -5.292 -0.321 -4.613 1.00 86.25 140 ASP A O 1
ATOM 1154 N N . GLN A 1 141 ? -3.821 0.227 -3.004 1.00 85.62 141 GLN A N 1
ATOM 1155 C CA . GLN A 1 141 ? -3.074 1.176 -3.822 1.00 85.62 141 GLN A CA 1
ATOM 1156 C C . GLN A 1 141 ? -2.421 0.490 -5.031 1.00 85.62 141 GLN A C 1
ATOM 1158 O O . GLN A 1 141 ? -2.555 0.985 -6.149 1.00 85.62 141 GLN A O 1
ATOM 1163 N N . GLN A 1 142 ? -1.764 -0.659 -4.846 1.00 85.12 142 GLN A N 1
ATOM 1164 C CA . GLN A 1 142 ? -1.119 -1.378 -5.949 1.00 85.12 142 GLN A CA 1
ATOM 1165 C C . GLN A 1 142 ? -2.125 -1.956 -6.950 1.00 85.12 142 GLN A C 1
ATOM 1167 O O . GLN A 1 142 ? -1.900 -1.874 -8.154 1.00 85.12 142 GLN A O 1
ATOM 1172 N N . VAL A 1 143 ? -3.259 -2.491 -6.491 1.00 86.50 143 VAL A N 1
ATOM 1173 C CA . VAL A 1 143 ? -4.351 -2.962 -7.359 1.00 86.50 143 VAL A CA 1
ATOM 1174 C C . VAL A 1 143 ? -4.909 -1.800 -8.180 1.00 86.50 143 VAL A C 1
ATOM 1176 O O . VAL A 1 143 ? -5.083 -1.935 -9.392 1.00 86.50 143 VAL A O 1
ATOM 1179 N N . THR A 1 144 ? -5.118 -0.638 -7.559 1.00 86.00 144 THR A N 1
ATOM 1180 C CA . THR A 1 144 ? -5.544 0.584 -8.258 1.00 86.00 144 THR A CA 1
ATOM 1181 C C . THR A 1 144 ? -4.524 1.004 -9.324 1.00 86.00 144 THR A C 1
ATOM 1183 O O . THR A 1 144 ? -4.897 1.280 -10.467 1.00 86.00 144 THR A O 1
ATOM 1186 N N . SER A 1 145 ? -3.229 0.979 -8.996 1.00 83.31 145 SER A N 1
ATOM 1187 C CA . SER A 1 145 ? -2.134 1.223 -9.943 1.00 83.31 145 SER A CA 1
ATOM 1188 C C . SER A 1 145 ? -2.143 0.213 -11.102 1.00 83.31 145 SER A C 1
ATOM 1190 O O . SER A 1 145 ? -2.081 0.604 -12.269 1.00 83.31 145 SER A O 1
ATOM 1192 N N . CYS A 1 146 ? -2.313 -1.082 -10.818 1.00 85.62 146 CYS A N 1
ATOM 1193 C CA . CYS A 1 146 ? -2.421 -2.139 -11.829 1.00 85.62 146 CYS A CA 1
ATOM 1194 C C . CYS A 1 146 ? -3.610 -1.907 -12.779 1.00 85.62 146 CYS A C 1
ATOM 1196 O O . CYS A 1 146 ? -3.486 -2.059 -13.996 1.00 85.62 146 CYS A O 1
ATOM 1198 N N . GLN A 1 147 ? -4.765 -1.500 -12.243 1.00 87.56 147 GLN A N 1
ATOM 1199 C CA . GLN A 1 147 ? -5.940 -1.153 -13.046 1.00 87.56 147 GLN A CA 1
ATOM 1200 C C . GLN A 1 147 ? -5.678 0.063 -13.937 1.00 87.56 147 GLN A C 1
ATOM 1202 O O . GLN A 1 147 ? -6.054 0.053 -15.114 1.00 87.56 147 GLN A O 1
ATOM 1207 N N . PHE A 1 148 ? -5.014 1.094 -13.406 1.00 86.88 148 PHE A N 1
ATOM 1208 C CA . PHE A 1 148 ? -4.648 2.278 -14.177 1.00 86.88 148 PHE A CA 1
ATOM 1209 C C . PHE A 1 148 ? -3.718 1.928 -15.341 1.00 86.88 148 PHE A C 1
ATOM 1211 O O . PHE A 1 148 ? -4.011 2.311 -16.479 1.00 86.88 148 PHE A O 1
ATOM 1218 N N . ILE A 1 149 ? -2.623 1.201 -15.087 1.00 86.25 149 ILE A N 1
ATOM 1219 C CA . ILE A 1 149 ? -1.640 0.891 -16.133 1.00 86.25 149 ILE A CA 1
ATOM 1220 C C . ILE A 1 149 ? -2.246 -0.022 -17.197 1.00 86.25 149 ILE A C 1
ATOM 1222 O O . ILE A 1 149 ? -2.128 0.278 -18.383 1.00 86.25 149 ILE A O 1
ATOM 1226 N N . ARG A 1 150 ? -3.018 -1.045 -16.796 1.00 89.50 150 ARG A N 1
ATOM 1227 C CA . ARG A 1 150 ? -3.771 -1.905 -17.720 1.00 89.50 150 ARG A CA 1
ATOM 1228 C C . ARG A 1 150 ? -4.694 -1.089 -18.615 1.00 89.50 150 ARG A C 1
ATOM 1230 O O . ARG A 1 150 ? -4.618 -1.192 -19.838 1.00 89.50 150 ARG A O 1
ATOM 1237 N N . LYS A 1 151 ? -5.547 -0.250 -18.021 1.00 89.88 151 LYS A N 1
ATOM 1238 C CA . LYS A 1 151 ? -6.487 0.591 -18.773 1.00 89.88 151 LYS A CA 1
ATOM 1239 C C . LYS A 1 151 ? -5.749 1.519 -19.739 1.00 89.88 151 LYS A C 1
ATOM 1241 O O . LYS A 1 151 ? -6.180 1.671 -20.877 1.00 89.88 151 LYS A O 1
ATOM 1246 N N . SER A 1 152 ? -4.646 2.119 -19.305 1.00 88.50 152 SER A N 1
ATOM 1247 C CA . SER A 1 152 ? -3.906 3.106 -20.099 1.00 88.50 152 SER A CA 1
ATOM 1248 C C . SER A 1 152 ? -3.122 2.475 -21.255 1.00 88.50 152 SER A C 1
ATOM 1250 O O . SER A 1 152 ? -3.093 3.026 -22.355 1.00 88.50 152 SER A O 1
ATOM 1252 N N . VAL A 1 153 ? -2.556 1.283 -21.040 1.00 88.81 153 VAL A N 1
ATOM 1253 C CA . VAL A 1 153 ? -1.901 0.472 -22.078 1.00 88.81 153 VAL A CA 1
ATOM 1254 C C . VAL A 1 153 ? -2.914 -0.015 -23.116 1.00 88.81 153 VAL A C 1
ATOM 1256 O O . VAL A 1 153 ? -2.669 0.149 -24.310 1.00 88.81 153 VAL A O 1
ATOM 1259 N N . ILE A 1 154 ? -4.074 -0.535 -22.690 1.00 88.12 154 ILE A N 1
ATOM 1260 C CA . ILE A 1 154 ? -5.147 -0.986 -23.599 1.00 88.12 154 ILE A CA 1
ATOM 1261 C C . ILE A 1 154 ? -5.677 0.177 -24.443 1.00 88.12 154 ILE A C 1
ATOM 1263 O O . ILE A 1 154 ? -5.829 0.047 -25.656 1.00 88.12 154 ILE A O 1
ATOM 1267 N N . LEU A 1 155 ? -5.925 1.330 -23.816 1.00 89.06 155 LEU A N 1
ATOM 1268 C CA . LEU A 1 155 ? -6.382 2.537 -24.509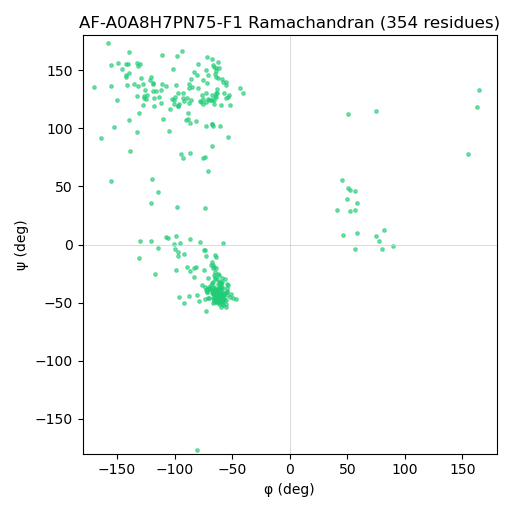 1.00 89.06 155 LEU A CA 1
ATOM 1269 C C . LEU A 1 155 ? -5.272 3.235 -25.306 1.00 89.06 155 LEU A C 1
ATOM 1271 O O . LEU A 1 155 ? -5.557 4.224 -25.982 1.00 89.06 155 LEU A O 1
ATOM 1275 N N . LYS A 1 156 ? -4.024 2.754 -25.215 1.00 89.75 156 LYS A N 1
ATOM 1276 C CA . LYS A 1 156 ? -2.848 3.313 -25.892 1.00 89.75 156 LYS A CA 1
ATOM 1277 C C . LYS A 1 156 ? -2.713 4.830 -25.703 1.00 89.75 156 LYS A C 1
ATOM 1279 O O . LYS A 1 156 ? -2.379 5.552 -26.637 1.00 89.75 156 LYS A O 1
ATOM 1284 N N . ASN A 1 157 ? -3.012 5.331 -24.504 1.00 87.62 157 ASN A N 1
ATOM 1285 C CA . ASN A 1 157 ? -3.093 6.768 -24.218 1.00 87.62 157 ASN A CA 1
ATOM 1286 C C . ASN A 1 157 ? -2.115 7.213 -23.127 1.00 87.62 157 ASN A C 1
ATOM 1288 O O . ASN A 1 157 ? -2.455 8.063 -22.308 1.00 87.62 157 ASN A O 1
ATOM 1292 N N . ILE A 1 158 ? -0.930 6.610 -23.098 1.00 89.88 158 ILE A N 1
ATOM 1293 C CA . ILE A 1 158 ? 0.087 6.857 -22.080 1.00 89.88 158 ILE A CA 1
ATOM 1294 C C . ILE A 1 158 ? 1.482 6.839 -22.693 1.00 89.88 158 ILE A C 1
ATOM 1296 O O . ILE A 1 158 ? 1.752 6.063 -23.613 1.00 89.88 158 ILE A O 1
ATOM 1300 N N . VAL A 1 159 ? 2.364 7.674 -22.156 1.00 91.06 159 VAL A N 1
ATOM 1301 C CA . VAL A 1 159 ? 3.807 7.542 -22.357 1.00 91.06 159 VAL A CA 1
ATOM 1302 C C . VAL A 1 159 ? 4.385 6.806 -21.161 1.00 91.06 159 VAL A C 1
ATOM 1304 O O . VAL A 1 159 ? 4.099 7.154 -20.013 1.00 91.06 159 VAL A O 1
ATOM 1307 N N . ILE A 1 160 ? 5.179 5.775 -21.428 1.00 92.88 160 ILE A N 1
ATOM 1308 C CA . ILE A 1 160 ? 5.896 5.036 -20.394 1.00 92.88 160 ILE A CA 1
ATOM 1309 C C . ILE A 1 160 ? 7.338 5.533 -20.377 1.00 92.88 160 ILE A C 1
ATOM 1311 O O . ILE A 1 160 ? 8.040 5.447 -21.381 1.00 92.88 160 ILE A O 1
ATOM 1315 N N . PHE A 1 161 ? 7.760 6.052 -19.233 1.00 93.44 161 PHE A N 1
ATOM 1316 C CA . PHE A 1 161 ? 9.117 6.468 -18.926 1.00 93.44 161 PHE A CA 1
ATOM 1317 C C . PHE A 1 161 ? 9.744 5.417 -18.015 1.00 93.44 161 PHE A C 1
ATOM 1319 O O . PHE A 1 161 ? 9.495 5.400 -16.813 1.00 93.44 161 PHE A O 1
ATOM 1326 N N . SER A 1 162 ? 10.517 4.499 -18.577 1.00 95.19 162 SER A N 1
ATOM 1327 C CA . SER A 1 162 ? 11.211 3.477 -17.797 1.00 95.19 162 SER A CA 1
ATOM 1328 C C . SER A 1 162 ? 12.605 3.952 -17.432 1.00 95.19 162 SER A C 1
ATOM 1330 O O . SER A 1 162 ? 13.320 4.399 -18.317 1.00 95.19 162 SER A O 1
ATOM 1332 N N . ILE A 1 163 ? 12.997 3.847 -16.165 1.00 94.50 163 ILE A N 1
ATOM 1333 C CA . ILE A 1 163 ? 14.279 4.317 -15.642 1.00 94.50 163 ILE A CA 1
ATOM 1334 C C . ILE A 1 163 ? 14.953 3.244 -14.789 1.00 94.50 163 ILE A C 1
ATOM 1336 O O . ILE A 1 163 ? 14.337 2.601 -13.933 1.00 94.50 163 ILE A O 1
ATOM 1340 N N . HIS A 1 164 ? 16.255 3.083 -14.996 1.00 94.06 164 HIS A N 1
ATOM 1341 C CA . HIS A 1 164 ? 17.120 2.274 -14.157 1.00 94.06 164 HIS A CA 1
ATOM 1342 C C . HIS A 1 164 ? 18.325 3.092 -13.699 1.00 94.06 164 HIS A C 1
ATOM 1344 O O . HIS A 1 164 ? 18.900 3.857 -14.469 1.00 94.06 164 HIS A O 1
ATOM 1350 N N . VAL A 1 165 ? 18.687 2.931 -12.428 1.00 91.12 165 VAL A N 1
ATOM 1351 C CA . VAL A 1 165 ? 19.821 3.612 -11.804 1.00 91.12 165 VAL A CA 1
ATOM 1352 C C . VAL A 1 165 ? 20.692 2.556 -11.148 1.00 91.12 165 VAL A C 1
ATOM 1354 O O . VAL A 1 165 ? 20.243 1.853 -10.235 1.00 91.12 165 VAL A O 1
ATOM 1357 N N . LYS A 1 166 ? 21.941 2.478 -11.594 1.00 89.00 166 LYS A N 1
ATOM 1358 C CA . LYS A 1 166 ? 22.996 1.689 -10.974 1.00 89.00 166 LYS A CA 1
ATOM 1359 C C . LYS A 1 166 ? 23.813 2.620 -10.090 1.00 89.00 166 LYS A C 1
ATOM 1361 O O . LYS A 1 166 ? 24.379 3.610 -10.551 1.00 89.00 166 LYS A O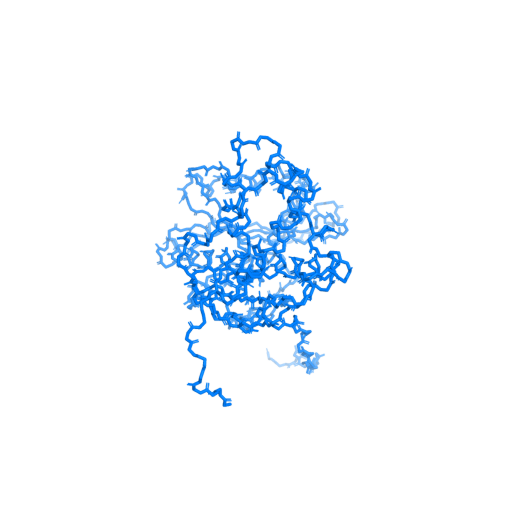 1
ATOM 1366 N N . SER A 1 167 ? 23.841 2.314 -8.800 1.00 86.06 167 SER A N 1
ATOM 1367 C CA . SER A 1 167 ? 24.522 3.129 -7.796 1.00 86.06 167 SER A CA 1
ATOM 1368 C C . SER A 1 167 ? 25.441 2.282 -6.932 1.00 86.06 167 SER A C 1
ATOM 1370 O O . SER A 1 167 ? 25.056 1.180 -6.535 1.00 86.06 167 SER A O 1
ATOM 1372 N N . GLU A 1 168 ? 26.581 2.841 -6.553 1.00 82.50 168 GLU A N 1
ATOM 1373 C CA . GLU A 1 168 ? 27.565 2.249 -5.650 1.00 82.50 168 GLU A CA 1
ATOM 1374 C C . GLU A 1 168 ? 27.804 3.219 -4.491 1.00 82.50 168 GLU A C 1
ATOM 1376 O O . GLU A 1 168 ? 28.012 4.401 -4.725 1.00 82.50 168 GLU A O 1
ATOM 1381 N N . GLU A 1 169 ? 27.708 2.756 -3.241 1.00 77.31 169 GLU A N 1
ATOM 1382 C CA . GLU A 1 169 ? 27.918 3.603 -2.045 1.00 77.31 169 GLU A CA 1
ATOM 1383 C C . GLU A 1 169 ? 27.087 4.903 -2.003 1.00 77.31 169 GLU A C 1
ATOM 1385 O O . GLU A 1 169 ? 27.448 5.859 -1.328 1.00 77.31 169 GLU A O 1
ATOM 1390 N N . LYS A 1 170 ? 25.908 4.883 -2.643 1.00 75.06 170 LYS A N 1
ATOM 1391 C CA . LYS A 1 170 ? 24.983 6.013 -2.868 1.00 75.06 170 LYS A CA 1
ATOM 1392 C C . LYS A 1 170 ? 25.351 6.948 -4.015 1.00 75.06 170 LYS A C 1
ATOM 1394 O O . LYS A 1 170 ? 24.499 7.763 -4.324 1.00 75.06 170 LYS A O 1
ATOM 1399 N N . GLU A 1 171 ? 26.480 6.771 -4.687 1.00 82.56 171 GLU A N 1
ATOM 1400 C CA . GLU A 1 171 ? 26.851 7.515 -5.895 1.00 82.56 171 GLU A CA 1
ATOM 1401 C C . GLU A 1 171 ? 26.251 6.861 -7.146 1.00 82.56 171 GLU A C 1
ATOM 1403 O O . GLU A 1 171 ? 26.285 5.633 -7.294 1.00 82.56 171 GLU A O 1
ATOM 1408 N N . ILE A 1 172 ? 25.689 7.657 -8.058 1.00 85.62 172 ILE A N 1
ATOM 1409 C CA . ILE A 1 172 ? 25.205 7.159 -9.356 1.00 85.62 172 ILE A CA 1
ATOM 1410 C C . ILE A 1 172 ? 26.409 6.829 -10.243 1.00 85.62 172 ILE A C 1
ATOM 1412 O O . ILE A 1 172 ? 27.238 7.683 -10.523 1.00 85.62 172 ILE A O 1
ATOM 1416 N N . ARG A 1 173 ? 26.492 5.576 -10.700 1.00 85.25 173 ARG A N 1
ATOM 1417 C CA . ARG A 1 173 ? 27.507 5.112 -11.662 1.00 85.25 173 ARG A CA 1
ATOM 1418 C C . ARG A 1 173 ? 26.969 5.132 -13.076 1.00 85.25 173 ARG A C 1
ATOM 1420 O O . ARG A 1 173 ? 27.640 5.581 -13.996 1.00 85.25 173 ARG A O 1
ATOM 1427 N N . GLU A 1 174 ? 25.753 4.625 -13.225 1.00 88.31 174 GLU A N 1
ATOM 1428 C CA . GLU A 1 174 ? 25.078 4.534 -14.505 1.00 88.31 174 GLU A CA 1
ATOM 1429 C C . GLU A 1 174 ? 23.600 4.830 -14.315 1.00 88.31 174 GLU A C 1
ATOM 1431 O O . GLU A 1 174 ? 22.975 4.447 -13.318 1.00 88.31 174 GLU A O 1
ATOM 1436 N N . ILE A 1 175 ? 23.022 5.481 -15.306 1.00 90.44 175 ILE A N 1
ATOM 1437 C CA . ILE A 1 175 ? 21.601 5.757 -15.367 1.00 90.44 175 ILE A CA 1
ATOM 1438 C C . ILE A 1 175 ? 21.148 5.589 -16.804 1.00 90.44 175 ILE A C 1
ATOM 1440 O O . ILE A 1 175 ? 21.817 6.001 -17.748 1.00 90.44 175 ILE A O 1
ATOM 1444 N N . ALA A 1 176 ? 20.000 4.958 -16.977 1.00 91.38 176 ALA A N 1
ATOM 1445 C CA . ALA A 1 176 ? 19.386 4.862 -18.280 1.00 91.38 176 ALA A CA 1
ATOM 1446 C C . ALA A 1 176 ? 17.890 5.046 -18.161 1.00 91.38 176 ALA A C 1
ATOM 1448 O O . ALA A 1 176 ? 17.271 4.622 -17.179 1.00 91.38 176 ALA A O 1
ATOM 1449 N N . TRP A 1 177 ? 17.305 5.633 -19.193 1.00 93.25 177 TRP A N 1
ATOM 1450 C CA . TRP A 1 177 ? 15.866 5.671 -19.332 1.00 93.25 177 TRP A CA 1
ATOM 1451 C C . TRP A 1 177 ? 15.432 5.463 -20.772 1.00 93.25 177 TRP A C 1
ATOM 1453 O O . TRP A 1 177 ? 16.174 5.669 -21.728 1.00 93.25 177 TRP A O 1
ATOM 1463 N N . THR A 1 178 ? 14.207 4.983 -20.922 1.00 92.88 178 THR A N 1
ATOM 1464 C CA . THR A 1 178 ? 13.561 4.756 -22.208 1.00 92.88 178 THR A CA 1
ATOM 1465 C C . THR A 1 178 ? 12.164 5.333 -22.156 1.00 92.88 178 THR A C 1
ATOM 1467 O O . THR A 1 178 ? 11.374 5.007 -21.267 1.00 92.88 178 THR A O 1
ATOM 1470 N N . MET A 1 179 ? 11.854 6.164 -23.141 1.00 92.06 179 MET A N 1
ATOM 1471 C CA . MET A 1 179 ? 10.539 6.748 -23.335 1.00 92.06 179 MET A CA 1
ATOM 1472 C C . MET A 1 179 ? 9.809 6.028 -24.454 1.00 92.06 179 MET A C 1
ATOM 1474 O O . MET A 1 179 ? 10.298 5.954 -25.580 1.00 92.06 179 MET A O 1
ATOM 1478 N N . TYR A 1 180 ? 8.613 5.532 -24.168 1.00 93.19 180 TYR A N 1
ATOM 1479 C CA . TYR A 1 180 ? 7.815 4.776 -25.123 1.00 93.19 180 TYR A CA 1
ATOM 1480 C C . TYR A 1 180 ? 6.415 5.359 -25.269 1.00 93.19 180 TYR A C 1
ATOM 1482 O O . TYR A 1 180 ? 5.681 5.512 -24.292 1.00 93.19 180 TYR A O 1
ATOM 1490 N N . ASP A 1 181 ? 6.035 5.655 -26.509 1.00 91.62 181 ASP A N 1
ATOM 1491 C CA . ASP A 1 181 ? 4.704 6.138 -26.863 1.00 91.62 181 ASP A CA 1
ATOM 1492 C C . ASP A 1 181 ? 3.785 4.947 -27.146 1.00 91.62 181 ASP A C 1
ATOM 1494 O O . ASP A 1 181 ? 3.887 4.306 -28.198 1.00 91.62 181 ASP A O 1
ATOM 1498 N N . MET A 1 182 ? 2.842 4.668 -26.240 1.00 91.81 182 MET A N 1
ATOM 1499 C CA . MET A 1 182 ? 1.879 3.580 -26.439 1.00 91.81 182 MET A CA 1
ATOM 1500 C C . MET A 1 182 ? 0.929 3.832 -27.615 1.00 91.81 182 MET A C 1
ATOM 1502 O O . MET A 1 182 ? 0.441 2.871 -28.214 1.00 91.81 182 MET A O 1
ATOM 1506 N N . ARG A 1 183 ? 0.660 5.092 -27.977 1.00 89.56 183 ARG A N 1
ATOM 1507 C CA . ARG A 1 183 ? -0.219 5.439 -29.101 1.00 89.56 183 ARG A CA 1
ATOM 1508 C C . ARG A 1 183 ? 0.432 5.080 -30.426 1.00 89.56 183 ARG A C 1
ATOM 1510 O O . ARG A 1 183 ? -0.219 4.496 -31.289 1.00 89.56 183 ARG A O 1
ATOM 1517 N N . ARG A 1 184 ? 1.709 5.437 -30.576 1.00 90.44 184 ARG A N 1
ATOM 1518 C CA . ARG A 1 184 ? 2.493 5.213 -31.802 1.00 90.44 184 ARG A CA 1
ATOM 1519 C C . ARG A 1 184 ? 3.262 3.894 -31.812 1.00 90.44 184 ARG A C 1
ATOM 1521 O O . ARG A 1 184 ? 3.812 3.557 -32.851 1.00 90.44 184 ARG A O 1
ATOM 1528 N N . GLN A 1 185 ? 3.284 3.173 -30.689 1.00 90.81 185 GLN A N 1
ATOM 1529 C CA . GLN A 1 185 ? 4.007 1.910 -30.510 1.00 90.81 185 GLN A CA 1
ATOM 1530 C C . GLN A 1 185 ? 5.484 2.029 -30.910 1.00 90.81 185 GLN A C 1
ATOM 1532 O O . GLN A 1 185 ? 6.006 1.223 -31.676 1.00 90.81 185 GLN A O 1
ATOM 1537 N N . ARG A 1 186 ? 6.145 3.090 -30.436 1.00 91.69 186 ARG A N 1
ATOM 1538 C CA . ARG A 1 186 ? 7.551 3.350 -30.754 1.00 91.69 186 ARG A CA 1
ATOM 1539 C C . ARG A 1 186 ? 8.283 3.997 -29.590 1.00 91.69 186 ARG A C 1
ATOM 1541 O O . ARG A 1 186 ? 7.693 4.764 -28.825 1.00 91.69 186 ARG A O 1
ATOM 1548 N N . VAL A 1 187 ? 9.583 3.733 -29.525 1.00 89.62 187 VAL A N 1
ATOM 1549 C CA . VAL A 1 187 ? 10.507 4.470 -28.660 1.00 89.62 187 VAL A CA 1
ATOM 1550 C C . VAL A 1 187 ? 10.563 5.918 -29.151 1.00 89.62 187 VAL A C 1
ATOM 1552 O O . VAL A 1 187 ? 10.707 6.172 -30.348 1.00 89.62 187 VAL A O 1
ATOM 1555 N N . LEU A 1 188 ? 10.351 6.858 -28.234 1.00 87.94 188 LEU A N 1
ATOM 1556 C CA . LEU A 1 188 ? 10.491 8.291 -28.481 1.00 87.94 188 LEU A CA 1
ATOM 1557 C C . LEU A 1 188 ? 11.923 8.738 -28.246 1.00 87.94 188 LEU A C 1
ATOM 1559 O O . LEU A 1 188 ? 12.446 9.503 -29.048 1.00 87.94 188 LEU A O 1
ATOM 1563 N N . ASP A 1 189 ? 12.506 8.256 -27.153 1.00 85.50 189 ASP A N 1
ATOM 1564 C CA . ASP A 1 189 ? 13.853 8.604 -26.741 1.00 85.50 189 ASP A CA 1
ATOM 1565 C C . ASP A 1 189 ? 14.455 7.502 -25.864 1.00 85.50 189 ASP A C 1
ATOM 1567 O O . ASP A 1 189 ? 13.728 6.735 -25.214 1.00 85.50 189 ASP A O 1
ATOM 1571 N N . GLN A 1 190 ? 15.780 7.418 -25.858 1.00 85.56 190 GLN A N 1
ATOM 1572 C CA . GLN A 1 190 ? 16.532 6.498 -25.025 1.00 85.56 190 GLN A CA 1
ATOM 1573 C C . GLN A 1 190 ? 17.894 7.099 -24.681 1.00 85.56 190 GLN A C 1
ATOM 1575 O O . GLN A 1 190 ? 18.700 7.367 -25.567 1.00 85.56 190 GLN A O 1
ATOM 1580 N N . HIS A 1 191 ? 18.178 7.185 -23.385 1.00 84.69 191 HIS A N 1
ATOM 1581 C CA . HIS A 1 191 ? 19.472 7.627 -22.876 1.00 84.69 191 HIS A CA 1
ATOM 1582 C C . HIS A 1 191 ? 20.116 6.516 -22.064 1.00 84.69 191 HIS A C 1
ATOM 1584 O O . HIS A 1 191 ? 19.449 5.838 -21.277 1.00 84.69 191 HIS A O 1
ATOM 1590 N N . TYR A 1 192 ? 21.419 6.344 -22.255 1.00 82.56 192 TYR A N 1
ATOM 1591 C CA . TYR A 1 192 ? 22.281 5.531 -21.409 1.00 82.56 192 TYR A CA 1
ATOM 1592 C C . TYR A 1 192 ? 23.505 6.368 -21.069 1.00 82.56 192 TYR A C 1
ATOM 1594 O O . TYR A 1 192 ? 24.274 6.731 -21.959 1.00 82.56 192 TYR A O 1
ATOM 1602 N N . ILE A 1 193 ? 23.633 6.726 -19.795 1.00 79.31 193 ILE A N 1
ATOM 1603 C CA . ILE A 1 193 ? 24.630 7.676 -19.325 1.00 79.31 193 ILE A CA 1
ATOM 1604 C C . ILE A 1 193 ? 25.438 7.040 -18.200 1.00 79.31 193 ILE A C 1
ATOM 1606 O O . ILE A 1 193 ? 24.882 6.455 -17.266 1.00 79.31 193 ILE A O 1
ATOM 1610 N N . VAL A 1 194 ? 26.754 7.167 -18.297 1.00 74.25 194 VAL A N 1
ATOM 1611 C CA . VAL A 1 194 ? 27.721 6.749 -17.281 1.00 74.25 194 VAL A CA 1
ATOM 1612 C C . VAL A 1 194 ? 28.336 8.009 -16.688 1.00 74.25 194 VAL A C 1
ATOM 1614 O O . VAL A 1 194 ? 28.642 8.953 -17.416 1.00 74.25 194 VAL A O 1
ATOM 1617 N N . ASP A 1 195 ? 28.514 8.038 -15.369 1.00 67.44 195 ASP A N 1
ATOM 1618 C CA . ASP A 1 195 ? 29.206 9.152 -14.723 1.00 67.44 195 ASP A CA 1
ATOM 1619 C C . ASP A 1 195 ? 30.638 9.269 -15.280 1.00 67.44 195 ASP A C 1
ATOM 1621 O O . ASP A 1 195 ? 31.452 8.342 -15.192 1.00 67.44 195 ASP A O 1
ATOM 1625 N N . GLY A 1 196 ? 30.934 10.425 -15.880 1.00 57.53 196 GLY A N 1
ATOM 1626 C CA . GLY A 1 196 ? 32.209 10.726 -16.529 1.00 57.53 196 GLY A CA 1
ATOM 1627 C C . GLY A 1 196 ? 33.409 10.778 -15.579 1.00 57.53 196 GLY A C 1
ATOM 1628 O O . GLY A 1 196 ? 34.545 10.825 -16.044 1.00 57.53 196 GLY A O 1
ATOM 1629 N N . SER A 1 197 ? 33.194 10.736 -14.260 1.00 54.97 197 SER A N 1
ATOM 1630 C CA . SER A 1 197 ? 34.268 10.840 -13.269 1.00 54.97 197 SER A CA 1
ATOM 1631 C C . SER A 1 197 ? 35.180 9.603 -13.153 1.00 54.97 197 SER A C 1
ATOM 1633 O O . SER A 1 197 ? 36.202 9.699 -12.468 1.00 54.97 197 SER A O 1
ATOM 1635 N N . LYS A 1 198 ? 34.863 8.447 -13.781 1.00 51.62 198 LYS A N 1
ATOM 1636 C CA . LYS A 1 198 ? 35.580 7.185 -13.472 1.00 51.62 198 LYS A CA 1
ATOM 1637 C C . LYS A 1 198 ? 36.151 6.281 -14.572 1.00 51.62 198 LYS A C 1
ATOM 1639 O O . LYS A 1 198 ? 36.961 5.453 -14.176 1.00 51.62 198 LYS A O 1
ATOM 1644 N N . VAL A 1 199 ? 35.889 6.397 -15.879 1.00 44.91 199 VAL A N 1
ATOM 1645 C CA . VAL A 1 199 ? 36.672 5.645 -16.903 1.00 44.91 199 VAL A CA 1
ATOM 1646 C C . VAL A 1 199 ? 36.639 6.344 -18.268 1.00 44.91 199 VAL A C 1
ATOM 1648 O O . VAL A 1 199 ? 35.576 6.754 -18.724 1.00 44.91 199 VAL A O 1
ATOM 1651 N N . ALA A 1 200 ? 37.802 6.415 -18.927 1.00 44.03 200 ALA A N 1
ATOM 1652 C CA . ALA A 1 200 ? 37.967 6.735 -20.343 1.00 44.03 200 ALA A CA 1
ATOM 1653 C C . ALA A 1 200 ? 37.962 5.447 -21.180 1.00 44.03 200 ALA A C 1
ATOM 1655 O O . ALA A 1 200 ? 38.794 4.575 -20.933 1.00 44.03 200 ALA A O 1
ATOM 1656 N N . THR A 1 201 ? 37.070 5.315 -22.164 1.00 34.97 201 THR A N 1
ATOM 1657 C CA . THR A 1 201 ? 37.346 4.595 -23.426 1.00 34.97 201 THR A CA 1
ATOM 1658 C C . THR A 1 201 ? 36.233 4.807 -24.455 1.00 34.97 201 THR A C 1
ATOM 1660 O O . THR A 1 201 ? 35.048 4.758 -24.141 1.00 34.97 201 THR A O 1
ATOM 1663 N N . GLU A 1 202 ? 36.655 5.060 -25.694 1.00 45.94 202 GLU A N 1
ATOM 1664 C CA . GLU A 1 202 ? 35.836 5.201 -26.899 1.00 45.94 202 GLU A CA 1
ATOM 1665 C C . GLU A 1 202 ? 35.285 3.847 -27.384 1.00 45.94 202 GLU A C 1
ATOM 1667 O O . GLU A 1 202 ? 35.952 2.827 -27.221 1.00 45.94 202 GLU A O 1
ATOM 1672 N N . VAL A 1 203 ? 34.104 3.860 -28.027 1.00 33.22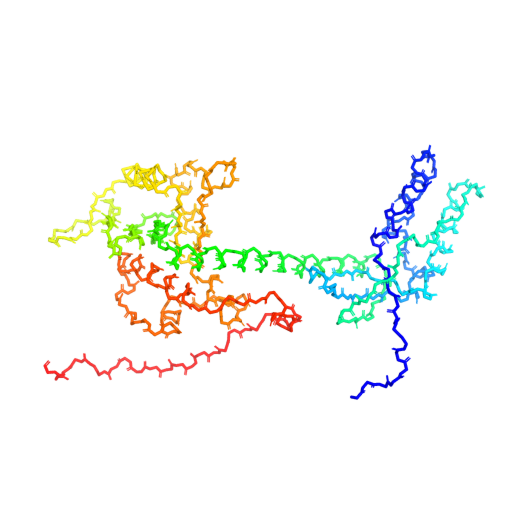 203 VAL A N 1
ATOM 1673 C CA . VAL A 1 203 ? 33.778 3.304 -29.372 1.00 33.22 203 VAL A CA 1
ATOM 1674 C C . VAL A 1 203 ? 32.242 3.148 -29.510 1.00 33.22 203 VAL A C 1
ATOM 1676 O O . VAL A 1 203 ? 31.629 2.393 -28.770 1.00 33.22 203 VAL A O 1
ATOM 1679 N N . GLY A 1 204 ? 31.640 3.854 -30.485 1.00 36.69 204 GLY A N 1
ATOM 1680 C CA . GLY A 1 204 ? 30.348 3.590 -31.171 1.00 36.69 204 GLY A CA 1
ATOM 1681 C C . GLY A 1 204 ? 29.061 3.327 -30.358 1.00 36.69 204 GLY A C 1
ATOM 1682 O O . GLY A 1 204 ? 28.911 2.261 -29.780 1.00 36.69 204 GLY A O 1
ATOM 1683 N N . ASN A 1 205 ? 28.074 4.246 -30.412 1.00 47.25 205 ASN A N 1
ATOM 1684 C CA . ASN A 1 205 ? 26.749 4.176 -29.739 1.00 47.25 205 ASN A CA 1
ATOM 1685 C C . ASN A 1 205 ? 26.784 3.627 -28.291 1.00 47.25 205 ASN A C 1
ATOM 1687 O O . ASN A 1 205 ? 25.834 2.990 -27.832 1.00 47.25 205 ASN A O 1
ATOM 1691 N N . GLY A 1 206 ? 27.898 3.853 -27.597 1.00 55.06 206 GLY A N 1
ATOM 1692 C CA . GLY A 1 206 ? 28.113 3.481 -26.208 1.00 55.06 206 GLY A CA 1
ATOM 1693 C C . GLY A 1 206 ? 27.483 4.479 -25.232 1.00 55.06 206 GLY A C 1
ATOM 1694 O O . GLY A 1 206 ? 26.813 5.426 -25.656 1.00 55.06 206 GLY A O 1
ATOM 1695 N N . PRO A 1 207 ? 27.680 4.273 -23.921 1.00 62.72 207 PRO A N 1
ATOM 1696 C CA . PRO A 1 207 ? 27.205 5.202 -22.909 1.00 62.72 207 PRO A CA 1
ATOM 1697 C C . PRO A 1 207 ? 27.720 6.617 -23.163 1.00 62.72 207 PRO A C 1
ATOM 1699 O O . PRO A 1 207 ? 28.881 6.829 -23.514 1.00 62.72 207 PRO A O 1
ATOM 1702 N N . ILE A 1 208 ? 26.850 7.597 -22.951 1.00 72.31 208 ILE A N 1
ATOM 1703 C CA . ILE A 1 208 ? 27.240 9.001 -22.964 1.00 72.31 208 ILE A CA 1
ATOM 1704 C C . ILE A 1 208 ? 27.881 9.308 -21.609 1.00 72.31 208 ILE A C 1
ATOM 1706 O O . ILE A 1 208 ? 27.367 8.899 -20.571 1.00 72.31 208 ILE A O 1
ATOM 1710 N N . HIS A 1 209 ? 29.009 10.011 -21.603 1.00 76.38 209 HIS A N 1
ATOM 1711 C CA . HIS A 1 209 ? 29.660 10.441 -20.368 1.00 76.38 209 HIS A CA 1
ATOM 1712 C C . HIS A 1 209 ? 29.239 11.868 -20.040 1.00 76.38 209 HIS A C 1
ATOM 1714 O O . HIS A 1 209 ? 29.463 12.777 -20.839 1.00 76.38 209 HIS A O 1
ATOM 1720 N N . MET A 1 210 ? 28.627 12.062 -18.877 1.00 79.31 210 MET A N 1
ATOM 1721 C CA . MET A 1 210 ? 28.158 13.367 -18.405 1.00 79.31 210 MET A CA 1
ATOM 1722 C C . MET A 1 210 ? 28.376 13.488 -16.904 1.00 79.31 210 MET A C 1
ATOM 1724 O O . MET A 1 210 ? 28.425 12.481 -16.193 1.00 79.31 210 MET A O 1
ATOM 1728 N N . ASP A 1 211 ? 28.493 14.725 -16.427 1.00 82.62 211 ASP A N 1
ATOM 1729 C CA . ASP A 1 211 ? 28.439 14.980 -14.993 1.00 82.62 211 ASP A CA 1
ATOM 1730 C C . ASP A 1 211 ? 27.006 14.806 -14.461 1.00 82.62 211 ASP A C 1
ATOM 1732 O O . ASP A 1 211 ? 26.014 14.832 -15.199 1.00 82.62 211 ASP A O 1
ATOM 1736 N N . ILE A 1 212 ? 26.884 14.628 -13.147 1.00 81.62 212 ILE A N 1
ATOM 1737 C CA . ILE A 1 212 ? 25.591 14.351 -12.525 1.00 81.62 212 ILE A CA 1
ATOM 1738 C C . ILE A 1 212 ? 24.580 15.496 -12.682 1.00 81.62 212 ILE A C 1
ATOM 1740 O O . ILE A 1 212 ? 23.380 15.241 -12.773 1.00 81.62 212 ILE A O 1
ATOM 1744 N N . ASN A 1 213 ? 25.029 16.750 -12.769 1.00 83.38 213 ASN A N 1
ATOM 1745 C CA . ASN A 1 213 ? 24.129 17.892 -12.928 1.00 83.38 213 ASN A CA 1
ATOM 1746 C C . ASN A 1 213 ? 23.537 17.919 -14.340 1.00 83.38 213 ASN A C 1
ATOM 1748 O O . ASN A 1 213 ? 22.337 18.144 -14.497 1.00 83.38 213 ASN A O 1
ATOM 1752 N N . GLN A 1 214 ? 24.354 17.630 -15.354 1.00 84.38 214 GLN A N 1
ATOM 1753 C CA . GLN A 1 214 ? 23.917 17.464 -16.739 1.00 84.38 214 GLN A CA 1
ATOM 1754 C C . GLN A 1 214 ? 22.913 16.316 -16.864 1.00 84.38 214 GLN A C 1
ATOM 1756 O O . GLN A 1 214 ? 21.863 16.486 -17.483 1.00 84.38 214 GLN A O 1
ATOM 1761 N N . ILE A 1 215 ? 23.188 15.178 -16.216 1.00 84.31 215 ILE A N 1
ATOM 1762 C CA . ILE A 1 215 ? 22.263 14.038 -16.156 1.00 84.31 215 ILE A CA 1
ATOM 1763 C C . ILE A 1 215 ? 20.902 14.471 -15.608 1.00 84.31 215 ILE A C 1
ATOM 1765 O O . ILE A 1 215 ? 19.872 14.181 -16.219 1.00 84.31 215 ILE A O 1
ATOM 1769 N N . MET A 1 216 ? 20.885 15.161 -14.462 1.00 86.25 216 MET A N 1
ATOM 1770 C CA . MET A 1 216 ? 19.635 15.592 -13.833 1.00 86.25 216 MET A CA 1
ATOM 1771 C C . MET A 1 216 ? 18.888 16.625 -14.685 1.00 86.25 216 MET A C 1
ATOM 1773 O O . MET A 1 216 ? 17.660 16.579 -14.748 1.00 86.25 216 MET A O 1
ATOM 1777 N N . ASP A 1 217 ? 19.595 17.525 -15.372 1.00 85.44 217 ASP A N 1
ATOM 1778 C CA . ASP A 1 217 ? 18.978 18.503 -16.273 1.00 85.44 217 ASP A CA 1
ATOM 1779 C C . ASP A 1 217 ? 18.312 17.829 -17.487 1.00 85.44 217 ASP A C 1
ATOM 1781 O O . ASP A 1 217 ? 17.152 18.117 -17.793 1.00 85.44 217 ASP A O 1
ATOM 1785 N N . ILE A 1 218 ? 18.989 16.877 -18.140 1.00 86.00 218 ILE A N 1
ATOM 1786 C CA . ILE A 1 218 ? 18.430 16.139 -19.289 1.00 86.00 218 ILE A CA 1
ATOM 1787 C C . ILE A 1 218 ? 17.245 15.277 -18.847 1.00 86.00 218 ILE A C 1
ATOM 1789 O O . ILE A 1 218 ? 16.164 15.381 -19.427 1.00 86.00 218 ILE A O 1
ATOM 1793 N N . LEU A 1 219 ? 17.397 14.510 -17.764 1.00 86.88 219 LEU A N 1
ATOM 1794 C CA . LEU A 1 219 ? 16.306 13.731 -17.176 1.00 86.88 219 LEU A CA 1
ATOM 1795 C C . LEU A 1 219 ? 15.090 14.625 -16.856 1.00 86.88 219 LEU A C 1
ATOM 1797 O O . LEU A 1 219 ? 13.940 14.256 -17.106 1.00 86.88 219 LEU A O 1
ATOM 1801 N N . GLY A 1 220 ? 15.340 15.832 -16.337 1.00 85.50 220 GLY A N 1
ATOM 1802 C CA . GLY A 1 220 ? 14.341 16.876 -16.101 1.00 85.50 220 GLY A CA 1
ATOM 1803 C C . GLY A 1 220 ? 13.613 17.328 -17.360 1.00 85.50 220 GLY A C 1
ATOM 1804 O O . GLY A 1 220 ? 12.381 17.433 -17.351 1.00 85.50 220 GLY A O 1
ATOM 1805 N N . LYS A 1 221 ? 14.351 17.601 -18.433 1.00 86.50 221 LYS A N 1
ATOM 1806 C CA . LYS A 1 221 ? 13.798 18.055 -19.714 1.00 86.50 221 LYS A CA 1
ATOM 1807 C C . LYS A 1 221 ? 12.928 16.987 -20.368 1.00 86.50 221 LYS A C 1
ATOM 1809 O O . LYS A 1 221 ? 11.811 17.304 -20.782 1.00 86.50 221 LYS A O 1
ATOM 1814 N N . ASP A 1 222 ? 13.384 15.741 -20.387 1.00 87.44 222 ASP A N 1
ATOM 1815 C CA . ASP A 1 222 ? 12.666 14.626 -21.010 1.00 87.44 222 ASP A CA 1
ATOM 1816 C C . ASP A 1 222 ? 11.337 14.342 -20.312 1.00 87.44 222 ASP A C 1
ATOM 1818 O O . ASP A 1 222 ? 10.294 14.190 -20.954 1.00 87.44 222 ASP A O 1
ATOM 1822 N N . LEU A 1 223 ? 11.344 14.351 -18.979 1.00 82.56 223 LEU A N 1
ATOM 1823 C CA . LEU A 1 223 ? 10.131 14.168 -18.188 1.00 82.56 223 LEU A CA 1
ATOM 1824 C C . LEU A 1 223 ? 9.142 15.326 -18.348 1.00 82.56 223 LEU A C 1
ATOM 1826 O O . LEU A 1 223 ? 7.944 15.082 -18.491 1.00 82.56 223 LEU A O 1
ATOM 1830 N N . ASP A 1 224 ? 9.619 16.575 -18.368 1.00 82.38 224 ASP A N 1
ATOM 1831 C CA . ASP A 1 224 ? 8.759 17.735 -18.641 1.00 82.38 224 ASP A CA 1
ATOM 1832 C C . ASP A 1 224 ? 8.128 17.658 -20.020 1.00 82.38 224 ASP A C 1
ATOM 1834 O O . ASP A 1 224 ? 6.960 18.009 -20.205 1.00 82.38 224 ASP A O 1
ATOM 1838 N N . TRP A 1 225 ? 8.922 17.253 -21.006 1.00 83.25 225 TRP A N 1
ATOM 1839 C CA . TRP A 1 225 ? 8.455 17.107 -22.367 1.00 83.25 225 TRP A CA 1
ATOM 1840 C C . TRP A 1 225 ? 7.381 16.016 -22.454 1.00 83.25 225 TRP A C 1
ATOM 1842 O O . TRP A 1 225 ? 6.324 16.252 -23.048 1.00 83.25 225 TRP A O 1
ATOM 1852 N N . ALA A 1 226 ? 7.596 14.878 -21.786 1.00 80.00 226 ALA A N 1
ATOM 1853 C CA . ALA A 1 226 ? 6.626 13.789 -21.693 1.00 80.00 226 ALA A CA 1
ATOM 1854 C C . ALA A 1 226 ? 5.307 14.235 -21.034 1.00 80.00 226 ALA A C 1
ATOM 1856 O O . ALA A 1 226 ? 4.224 13.970 -21.564 1.00 80.00 226 ALA A O 1
ATOM 1857 N N . ASP A 1 227 ? 5.385 14.947 -19.904 1.00 78.69 227 ASP A N 1
ATOM 1858 C CA . ASP A 1 227 ? 4.202 15.427 -19.179 1.00 78.69 227 ASP A CA 1
ATOM 185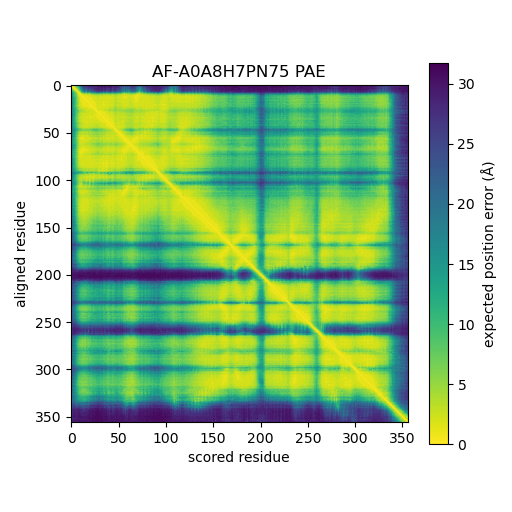9 C C . ASP A 1 227 ? 3.410 16.470 -19.985 1.00 78.69 227 ASP A C 1
ATOM 1861 O O . ASP A 1 227 ? 2.187 16.361 -20.136 1.00 78.69 227 ASP A O 1
ATOM 1865 N N . LYS A 1 228 ? 4.101 17.465 -20.563 1.00 78.06 228 LYS A N 1
ATOM 1866 C CA . LYS A 1 228 ? 3.470 18.554 -21.331 1.00 78.06 228 LYS A CA 1
ATOM 1867 C C . LYS A 1 228 ? 2.739 18.048 -22.568 1.00 78.06 228 LYS A C 1
ATOM 1869 O O . LYS A 1 228 ? 1.687 18.592 -22.910 1.00 78.06 228 LYS A O 1
ATOM 1874 N N . ARG A 1 229 ? 3.300 17.048 -23.248 1.00 71.94 229 ARG A N 1
ATOM 1875 C CA . ARG A 1 229 ? 2.800 16.566 -24.535 1.00 71.94 229 ARG A CA 1
ATOM 1876 C C . ARG A 1 229 ? 1.588 15.651 -24.389 1.00 71.94 229 ARG A C 1
ATOM 1878 O O . ARG A 1 229 ? 0.588 15.864 -25.072 1.00 71.94 229 ARG A O 1
ATOM 1885 N N . ASP A 1 230 ? 1.665 14.657 -23.506 1.00 65.50 230 ASP A N 1
ATOM 1886 C CA . ASP A 1 230 ? 0.752 13.509 -23.564 1.00 65.50 230 ASP A CA 1
ATOM 1887 C C . ASP A 1 230 ? -0.197 13.400 -22.355 1.00 65.50 230 ASP A C 1
ATOM 1889 O O . ASP A 1 230 ? -1.098 12.558 -22.356 1.00 65.50 230 ASP A O 1
ATOM 1893 N N . LYS A 1 231 ? -0.074 14.294 -21.355 1.00 67.50 231 LYS A N 1
ATOM 1894 C CA . LYS A 1 231 ? -0.956 14.450 -20.168 1.00 67.50 231 LYS A CA 1
ATOM 1895 C C . LYS A 1 231 ? -1.126 13.202 -19.280 1.00 67.50 231 LYS A C 1
ATOM 1897 O O . LYS A 1 231 ? -1.808 13.274 -18.257 1.00 67.50 231 LYS A O 1
ATOM 1902 N N . LYS A 1 232 ? -0.548 12.062 -19.666 1.00 81.38 232 LYS A N 1
ATOM 1903 C CA . LYS A 1 232 ? -0.523 10.794 -18.933 1.00 81.38 232 LYS A CA 1
ATOM 1904 C C . LYS A 1 232 ? 0.856 10.168 -19.081 1.00 81.38 232 LYS A C 1
ATOM 1906 O O . LYS A 1 232 ? 1.198 9.632 -20.135 1.00 81.38 232 LYS A O 1
ATOM 1911 N N . LEU A 1 233 ? 1.610 10.226 -17.993 1.00 86.38 233 LEU A N 1
ATOM 1912 C CA . LEU A 1 233 ? 2.962 9.702 -17.887 1.00 86.38 233 LEU A CA 1
ATOM 1913 C C . LEU A 1 233 ? 2.997 8.608 -16.817 1.00 86.38 233 LEU A C 1
ATOM 1915 O O . LEU A 1 233 ? 2.579 8.835 -15.678 1.00 86.38 233 LEU A O 1
ATOM 1919 N N . ALA A 1 234 ? 3.494 7.431 -17.189 1.00 89.56 234 ALA A N 1
ATOM 1920 C CA . ALA A 1 234 ? 3.849 6.368 -16.256 1.00 89.56 234 ALA A CA 1
ATOM 1921 C C . ALA A 1 234 ? 5.366 6.309 -16.112 1.00 89.56 234 ALA A C 1
ATOM 1923 O O . ALA A 1 234 ? 6.052 5.980 -17.073 1.00 89.56 234 ALA A O 1
ATOM 1924 N N . VAL A 1 235 ? 5.884 6.569 -14.918 1.00 91.12 235 VAL A N 1
ATOM 1925 C CA . VAL A 1 235 ? 7.289 6.335 -14.589 1.00 91.12 235 VAL A CA 1
ATOM 1926 C C . VAL A 1 235 ? 7.437 4.916 -14.056 1.00 91.12 235 VAL A C 1
ATOM 1928 O O . VAL A 1 235 ? 6.756 4.528 -13.111 1.00 91.12 235 VAL A O 1
ATOM 1931 N N . VAL A 1 236 ? 8.325 4.133 -14.649 1.00 93.62 236 VAL A N 1
ATOM 1932 C CA . VAL A 1 236 ? 8.553 2.728 -14.322 1.00 93.62 236 VAL A CA 1
ATOM 1933 C C . VAL A 1 236 ? 9.983 2.561 -13.844 1.00 93.62 236 VAL A C 1
ATOM 1935 O O . VAL A 1 236 ? 10.911 3.022 -14.493 1.00 93.62 236 VAL A O 1
ATOM 1938 N N . ALA A 1 237 ? 10.172 1.866 -12.733 1.00 94.50 237 ALA A N 1
ATOM 1939 C CA . ALA A 1 237 ? 11.489 1.433 -12.287 1.00 94.50 237 ALA A CA 1
ATOM 1940 C C . ALA A 1 237 ? 11.402 0.009 -11.737 1.00 94.50 237 ALA A C 1
ATOM 1942 O O . ALA A 1 237 ? 10.318 -0.482 -11.414 1.00 94.50 237 ALA A O 1
ATOM 1943 N N . TYR A 1 238 ? 12.545 -0.652 -11.560 1.00 94.50 238 TYR A N 1
ATOM 1944 C CA . TYR A 1 238 ? 12.574 -1.907 -10.808 1.00 94.50 238 TYR A CA 1
ATOM 1945 C C . TYR A 1 238 ? 12.038 -1.689 -9.382 1.00 94.50 238 TYR A C 1
ATOM 1947 O O . TYR A 1 238 ? 11.077 -2.334 -8.960 1.00 94.50 238 TYR A O 1
ATOM 1955 N N . ASP A 1 239 ? 12.605 -0.695 -8.691 1.00 91.69 239 ASP A N 1
ATOM 1956 C CA . ASP A 1 239 ? 12.228 -0.232 -7.356 1.00 91.69 239 ASP A CA 1
ATOM 1957 C C . ASP A 1 239 ? 12.127 1.297 -7.357 1.00 91.69 239 ASP A C 1
ATOM 1959 O O . ASP A 1 239 ? 13.136 1.990 -7.230 1.00 91.69 239 ASP A O 1
ATOM 1963 N N . THR A 1 240 ? 10.914 1.829 -7.510 1.00 88.44 240 THR A N 1
ATOM 1964 C CA . THR A 1 240 ? 10.685 3.283 -7.577 1.00 88.44 240 THR A CA 1
ATOM 1965 C C . THR A 1 240 ? 11.132 3.994 -6.308 1.00 88.44 240 THR A C 1
ATOM 1967 O O . THR A 1 240 ? 11.701 5.078 -6.394 1.00 88.44 240 THR A O 1
ATOM 1970 N N . GLY A 1 241 ? 10.938 3.384 -5.136 1.00 86.88 241 GLY A N 1
ATOM 1971 C CA . GLY A 1 241 ? 11.362 3.952 -3.860 1.00 86.88 241 GLY A CA 1
ATOM 1972 C C . GLY A 1 241 ? 12.878 4.120 -3.791 1.00 86.88 241 GLY A C 1
ATOM 1973 O O . GLY A 1 241 ? 13.364 5.211 -3.484 1.00 86.88 241 GLY A O 1
ATOM 1974 N N . LYS A 1 242 ? 13.628 3.064 -4.135 1.00 89.00 242 LYS A N 1
ATOM 1975 C CA . LYS A 1 242 ? 15.097 3.115 -4.174 1.00 89.00 242 LYS A CA 1
ATOM 1976 C C . LYS A 1 242 ? 15.594 4.096 -5.237 1.00 89.00 242 LYS A C 1
ATOM 1978 O O . LYS A 1 242 ? 16.410 4.953 -4.917 1.00 89.00 242 LYS A O 1
ATOM 1983 N N . THR A 1 243 ? 15.079 4.009 -6.465 1.00 90.19 243 THR A N 1
ATOM 1984 C CA . THR A 1 243 ? 15.465 4.903 -7.566 1.00 90.19 243 THR A CA 1
ATOM 1985 C C . THR A 1 243 ? 15.240 6.368 -7.197 1.00 90.19 243 THR A C 1
ATOM 1987 O O . THR A 1 243 ? 16.153 7.175 -7.339 1.00 90.19 243 THR A O 1
ATOM 1990 N N . MET A 1 244 ? 14.076 6.715 -6.639 1.00 87.19 244 MET A N 1
ATOM 1991 C CA . MET A 1 244 ? 13.794 8.096 -6.240 1.00 87.19 244 MET A CA 1
ATOM 1992 C C . MET A 1 244 ? 14.652 8.592 -5.096 1.00 87.19 244 MET A C 1
ATOM 1994 O O . MET A 1 244 ? 15.028 9.761 -5.092 1.00 87.19 244 MET A O 1
ATOM 1998 N N . LEU A 1 245 ? 14.949 7.736 -4.121 1.00 88.00 245 LEU A N 1
ATOM 1999 C CA . LEU A 1 245 ? 15.839 8.104 -3.030 1.00 88.00 245 LEU A CA 1
ATOM 2000 C C . LEU A 1 245 ? 17.238 8.433 -3.564 1.00 88.00 245 LEU A C 1
ATOM 2002 O O . LEU A 1 245 ? 17.809 9.449 -3.173 1.00 88.00 245 LEU A O 1
ATOM 2006 N N . THR A 1 246 ? 17.750 7.621 -4.493 1.00 89.12 246 THR A N 1
ATOM 2007 C CA . THR A 1 246 ? 19.043 7.859 -5.144 1.00 89.12 246 THR A CA 1
ATOM 2008 C C . THR A 1 246 ? 19.035 9.149 -5.964 1.00 89.12 246 THR A C 1
ATOM 2010 O O . THR A 1 246 ? 19.950 9.953 -5.821 1.00 89.12 246 THR A O 1
ATOM 2013 N N . LEU A 1 247 ? 17.999 9.404 -6.769 1.00 87.62 247 LEU A N 1
ATOM 2014 C CA . LEU A 1 247 ? 17.897 10.651 -7.540 1.00 87.62 247 LEU A CA 1
ATOM 2015 C C . LEU A 1 247 ? 17.822 11.882 -6.621 1.00 87.62 247 LEU A C 1
ATOM 2017 O O . LEU A 1 247 ? 18.549 12.851 -6.825 1.00 87.62 247 LEU A O 1
ATOM 2021 N N . LYS A 1 248 ? 17.000 11.835 -5.561 1.00 86.88 248 LYS A N 1
ATOM 2022 C CA . LYS A 1 248 ? 16.881 12.930 -4.577 1.00 86.88 248 LYS A CA 1
ATOM 2023 C C . LYS A 1 248 ? 18.204 13.238 -3.881 1.00 86.88 248 LYS A C 1
ATOM 2025 O O . LYS A 1 248 ? 18.482 14.400 -3.607 1.00 86.88 248 LYS A O 1
ATOM 2030 N N . HIS A 1 249 ? 19.008 12.212 -3.599 1.00 87.25 249 HIS A N 1
ATOM 2031 C CA . HIS A 1 249 ? 20.327 12.392 -2.995 1.00 87.25 249 HIS A CA 1
ATOM 2032 C C . HIS A 1 249 ? 21.253 13.263 -3.858 1.00 87.25 249 HIS A C 1
ATOM 2034 O O . HIS A 1 249 ? 22.005 14.058 -3.308 1.00 87.25 249 HIS A O 1
ATOM 2040 N N . HIS A 1 250 ? 21.123 13.189 -5.186 1.00 84.50 250 HIS A N 1
ATOM 2041 C CA . HIS A 1 250 ? 21.936 13.941 -6.148 1.00 84.50 250 HIS A CA 1
ATOM 2042 C C . HIS A 1 250 ? 21.237 15.209 -6.656 1.00 84.50 250 HIS A C 1
ATOM 2044 O O . HIS A 1 250 ? 21.394 15.604 -7.807 1.00 84.50 250 HIS A O 1
ATOM 2050 N N . GLY A 1 251 ? 20.424 15.846 -5.811 1.00 77.31 251 GLY A N 1
ATOM 2051 C CA . GLY A 1 251 ? 19.833 17.145 -6.132 1.00 77.31 251 GLY A CA 1
ATOM 2052 C C . GLY A 1 251 ? 18.584 17.091 -7.011 1.00 77.31 251 GLY A C 1
ATOM 2053 O O . GLY A 1 251 ? 18.128 18.137 -7.470 1.00 77.31 251 GLY A O 1
ATOM 2054 N N . TRP A 1 252 ? 17.966 15.920 -7.214 1.00 79.56 252 TRP A N 1
ATOM 2055 C CA . TRP A 1 252 ? 16.647 15.866 -7.845 1.00 79.56 252 TRP A CA 1
ATOM 2056 C C . TRP A 1 252 ? 15.578 16.491 -6.936 1.00 79.56 252 TRP A C 1
ATOM 2058 O O . TRP A 1 252 ? 15.115 15.880 -5.970 1.00 79.56 252 TRP A O 1
ATOM 2068 N N . THR A 1 253 ? 15.160 17.714 -7.257 1.00 66.19 253 THR A N 1
ATOM 2069 C CA . THR A 1 253 ? 14.221 18.505 -6.443 1.00 66.19 253 THR A CA 1
ATOM 2070 C C . THR A 1 253 ? 12.769 18.423 -6.904 1.00 66.19 253 THR A C 1
ATOM 2072 O O . THR A 1 253 ? 11.876 18.865 -6.180 1.00 66.19 253 THR A O 1
ATOM 2075 N N . ARG A 1 254 ? 12.484 17.844 -8.078 1.00 65.56 254 ARG A N 1
ATOM 2076 C CA . ARG A 1 254 ? 11.103 17.772 -8.572 1.00 65.56 254 ARG A CA 1
ATOM 2077 C C . ARG A 1 254 ? 10.277 16.778 -7.767 1.00 65.56 254 ARG A C 1
ATOM 2079 O O . ARG A 1 254 ? 10.602 15.590 -7.681 1.00 65.56 254 ARG A O 1
ATOM 2086 N N . SER A 1 255 ? 9.158 17.253 -7.230 1.00 56.78 255 SER A N 1
ATOM 2087 C CA . SER A 1 255 ? 8.139 16.405 -6.628 1.00 56.78 255 SER A CA 1
ATOM 2088 C C . SER A 1 255 ? 7.379 15.658 -7.728 1.00 56.78 255 SER A C 1
ATOM 2090 O O . SER A 1 255 ? 6.488 16.188 -8.378 1.00 56.78 255 SER A O 1
ATOM 2092 N N . TRP A 1 256 ? 7.696 14.377 -7.925 1.00 60.81 256 TRP A N 1
ATOM 2093 C CA . TRP A 1 256 ? 6.817 13.458 -8.675 1.00 60.81 256 TRP A CA 1
ATOM 2094 C C . TRP A 1 256 ? 5.626 12.983 -7.830 1.00 60.81 256 TRP A C 1
ATOM 2096 O O . TRP A 1 256 ? 4.812 12.176 -8.269 1.00 60.81 256 TRP A O 1
ATOM 2106 N N . GLN A 1 257 ? 5.525 13.476 -6.593 1.00 49.22 257 GLN A N 1
ATOM 2107 C CA . GLN A 1 257 ? 4.439 13.172 -5.677 1.00 49.22 257 GLN A CA 1
ATOM 2108 C C . GLN A 1 257 ? 3.273 14.133 -5.909 1.00 49.22 257 GLN A C 1
ATOM 2110 O O . GLN A 1 257 ? 3.343 15.297 -5.542 1.00 49.22 257 GLN A O 1
ATOM 2115 N N . GLN A 1 258 ? 2.231 13.604 -6.553 1.00 46.72 258 GLN A N 1
ATOM 2116 C CA . GLN A 1 258 ? 0.813 13.639 -6.157 1.00 46.72 258 GLN A CA 1
ATOM 2117 C C . GLN A 1 258 ? 0.128 14.939 -5.673 1.00 46.72 258 GLN A C 1
ATOM 2119 O O . GLN A 1 258 ? -1.030 14.846 -5.285 1.00 46.72 258 GLN A O 1
ATOM 2124 N N . ASP A 1 259 ? 0.742 16.122 -5.746 1.00 36.06 259 ASP A N 1
ATOM 2125 C CA . ASP A 1 259 ? 0.115 17.378 -5.287 1.00 36.06 259 ASP A CA 1
ATOM 2126 C C . ASP A 1 259 ? -0.492 18.239 -6.403 1.00 36.06 259 ASP A C 1
ATOM 2128 O O . ASP A 1 259 ? -1.155 19.238 -6.128 1.00 36.06 259 ASP A O 1
ATOM 2132 N N . SER A 1 260 ? -0.353 17.857 -7.678 1.00 39.44 260 SER A N 1
ATOM 2133 C CA . SER A 1 260 ? -1.083 18.550 -8.741 1.00 39.44 260 SER A CA 1
ATOM 2134 C C . SER A 1 260 ? -2.439 17.875 -8.967 1.00 39.44 260 SER A C 1
ATOM 2136 O O . SER A 1 260 ? -2.550 16.799 -9.555 1.00 39.44 260 SER A O 1
ATOM 2138 N N . SER A 1 261 ? -3.504 18.548 -8.536 1.00 42.97 261 SER A N 1
ATOM 2139 C CA . SER A 1 261 ? -4.907 18.229 -8.841 1.00 42.97 261 SER A CA 1
ATOM 2140 C C . SER A 1 261 ? -5.231 18.211 -10.346 1.00 42.97 261 SER A C 1
ATOM 2142 O O . SER A 1 261 ? -6.374 17.979 -10.732 1.00 42.97 261 SER A O 1
ATOM 2144 N N . THR A 1 262 ? -4.240 18.450 -11.211 1.00 46.19 262 THR A N 1
ATOM 2145 C CA . THR A 1 262 ? -4.420 18.608 -12.653 1.00 46.19 262 THR A CA 1
ATOM 2146 C C . THR A 1 262 ? -3.707 17.543 -13.489 1.00 46.19 262 THR A C 1
ATOM 2148 O O . THR A 1 262 ? -4.177 17.286 -14.599 1.00 46.19 262 THR A O 1
ATOM 2151 N N . ARG A 1 263 ? -2.625 16.895 -13.010 1.00 55.56 263 ARG A N 1
ATOM 2152 C CA . ARG A 1 263 ? -1.852 15.895 -13.785 1.00 55.56 263 ARG A CA 1
ATOM 2153 C C . ARG A 1 263 ? -1.145 14.867 -12.885 1.00 55.56 263 ARG A C 1
ATOM 2155 O O . ARG A 1 263 ? -0.092 15.167 -12.323 1.00 55.56 263 ARG A O 1
ATOM 2162 N N . PRO A 1 264 ? -1.687 13.648 -12.724 1.00 57.88 264 PRO A N 1
ATOM 2163 C CA . PRO A 1 264 ? -1.022 12.617 -11.939 1.00 57.88 264 PRO A CA 1
ATOM 2164 C C . PRO A 1 264 ? 0.054 11.911 -12.779 1.00 57.88 264 PRO A C 1
ATOM 2166 O O . PRO A 1 264 ? -0.269 11.076 -13.625 1.00 57.88 264 PRO A O 1
ATOM 2169 N N . ILE A 1 265 ? 1.331 12.201 -12.514 1.00 72.19 265 ILE A N 1
ATOM 2170 C CA . ILE A 1 265 ? 2.423 11.282 -12.864 1.00 72.19 265 ILE A CA 1
ATOM 2171 C C . ILE A 1 265 ? 2.238 10.037 -11.993 1.00 72.19 265 ILE A C 1
ATOM 2173 O O . ILE A 1 265 ? 2.210 10.136 -10.764 1.00 72.19 265 ILE A O 1
ATOM 2177 N N . GLN A 1 266 ? 2.072 8.870 -12.614 1.00 83.06 266 GLN A N 1
ATOM 2178 C CA . GLN A 1 266 ? 1.980 7.610 -11.878 1.00 83.06 266 GLN A CA 1
ATOM 2179 C C . GLN A 1 266 ? 3.317 6.888 -11.887 1.00 83.06 266 GLN A C 1
ATOM 2181 O O . GLN A 1 266 ? 3.977 6.813 -12.918 1.00 83.06 266 GLN A O 1
ATOM 2186 N N . MET A 1 267 ? 3.705 6.343 -10.739 1.00 87.56 267 MET A N 1
ATOM 2187 C CA . MET A 1 267 ? 4.960 5.620 -10.576 1.00 87.56 267 MET A CA 1
ATOM 2188 C C . MET A 1 267 ? 4.693 4.138 -10.327 1.00 87.56 267 MET A C 1
ATOM 2190 O O . MET A 1 267 ? 3.878 3.799 -9.473 1.00 87.56 267 MET A O 1
ATOM 2194 N N . PHE A 1 268 ? 5.412 3.266 -11.029 1.00 90.12 268 PHE A N 1
ATOM 2195 C CA . PHE A 1 268 ? 5.247 1.817 -10.961 1.00 90.12 268 PHE A CA 1
ATOM 2196 C C . PHE A 1 268 ? 6.568 1.132 -10.661 1.00 90.12 268 PHE A C 1
ATOM 2198 O O . PHE A 1 268 ? 7.563 1.327 -11.360 1.00 90.12 268 PHE A O 1
ATOM 2205 N N . SER A 1 269 ? 6.554 0.286 -9.639 1.00 92.44 269 SER A N 1
ATOM 2206 C CA . SER A 1 269 ? 7.666 -0.593 -9.321 1.00 92.44 269 SER A CA 1
ATOM 2207 C C . SER A 1 269 ? 7.405 -1.975 -9.913 1.00 92.44 269 SER A C 1
ATOM 2209 O O . SER A 1 269 ? 6.436 -2.635 -9.547 1.00 92.44 269 SER A O 1
ATOM 2211 N N . VAL A 1 270 ? 8.279 -2.435 -10.808 1.00 93.94 270 VAL A N 1
ATOM 2212 C CA . VAL A 1 270 ? 8.147 -3.747 -11.468 1.00 93.94 270 VAL A CA 1
ATOM 2213 C C . VAL A 1 270 ? 8.137 -4.895 -10.454 1.00 93.94 270 VAL A C 1
ATOM 2215 O O . VAL A 1 270 ? 7.339 -5.818 -10.603 1.00 93.94 270 VAL A O 1
ATOM 2218 N N . LYS A 1 271 ? 8.939 -4.815 -9.382 1.00 92.38 271 LYS A N 1
ATOM 2219 C CA . LYS A 1 271 ? 8.894 -5.812 -8.297 1.00 92.38 271 LYS A CA 1
ATOM 2220 C C . LYS A 1 271 ? 7.541 -5.820 -7.566 1.00 92.38 271 LYS A C 1
ATOM 2222 O O . LYS A 1 271 ? 7.033 -6.886 -7.260 1.00 92.38 271 LYS A O 1
ATOM 2227 N N . GLU A 1 272 ? 6.926 -4.657 -7.321 1.00 90.62 272 GLU A N 1
ATOM 2228 C CA . GLU A 1 272 ? 5.641 -4.583 -6.605 1.00 90.62 272 GLU A CA 1
ATOM 2229 C C . GLU A 1 272 ? 4.501 -5.111 -7.482 1.00 90.62 272 GLU A C 1
ATOM 2231 O O . GLU A 1 272 ? 3.633 -5.834 -6.999 1.00 90.62 272 GLU A O 1
ATOM 2236 N N . LEU A 1 273 ? 4.542 -4.818 -8.788 1.00 90.88 273 LEU A N 1
ATOM 2237 C CA . LEU A 1 273 ? 3.629 -5.422 -9.758 1.00 90.88 273 LEU A CA 1
ATOM 2238 C C . LEU A 1 273 ? 3.765 -6.949 -9.755 1.00 90.88 273 LEU A C 1
ATOM 2240 O O . LEU A 1 273 ? 2.751 -7.643 -9.710 1.00 90.88 273 LEU A O 1
ATOM 2244 N N . TYR A 1 274 ? 4.991 -7.478 -9.739 1.00 92.06 274 TYR A N 1
ATOM 2245 C CA . TYR A 1 274 ? 5.225 -8.919 -9.637 1.00 92.06 274 TYR A CA 1
ATOM 2246 C C . TYR A 1 274 ? 4.604 -9.517 -8.367 1.00 92.06 274 TYR A C 1
ATOM 2248 O O . TYR A 1 274 ? 3.851 -10.488 -8.461 1.00 92.06 274 TYR A O 1
ATOM 2256 N N . GLU A 1 275 ? 4.836 -8.906 -7.198 1.00 90.00 275 GLU A N 1
ATOM 2257 C CA . GLU A 1 275 ? 4.255 -9.362 -5.926 1.00 90.00 275 GLU A CA 1
ATOM 2258 C C . GLU A 1 275 ? 2.722 -9.465 -5.995 1.00 90.00 275 GLU A C 1
ATOM 2260 O O . GLU A 1 275 ? 2.142 -10.427 -5.485 1.00 90.00 275 GLU A O 1
ATOM 2265 N N . VAL A 1 276 ? 2.064 -8.504 -6.652 1.00 88.81 276 VAL A N 1
ATOM 2266 C CA . VAL A 1 276 ? 0.608 -8.503 -6.832 1.00 88.81 276 VAL A CA 1
ATOM 2267 C C . VAL A 1 276 ? 0.177 -9.566 -7.841 1.00 88.81 276 VAL A C 1
ATOM 2269 O O . VAL A 1 276 ? -0.611 -10.445 -7.498 1.00 88.81 276 VAL A O 1
ATOM 2272 N N . PHE A 1 277 ? 0.686 -9.534 -9.075 1.00 88.44 277 PHE A N 1
ATOM 2273 C CA . PHE A 1 277 ? 0.220 -10.418 -10.152 1.00 88.44 277 PHE A CA 1
ATOM 2274 C C . PHE A 1 277 ? 0.506 -11.903 -9.901 1.00 88.44 277 PHE A C 1
ATOM 2276 O O . PHE A 1 277 ? -0.253 -12.746 -10.377 1.00 88.44 277 PHE A O 1
ATOM 2283 N N . PHE A 1 278 ? 1.561 -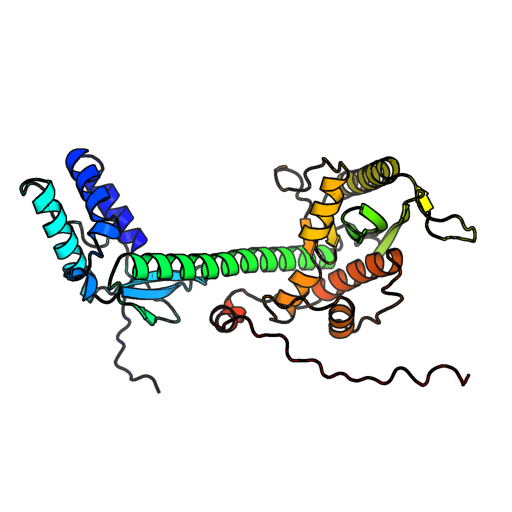12.223 -9.149 1.00 87.38 278 PHE A N 1
ATOM 2284 C CA . PHE A 1 278 ? 1.941 -13.601 -8.825 1.00 87.38 278 PHE A CA 1
ATOM 2285 C C . PHE A 1 278 ? 1.623 -14.001 -7.383 1.00 87.38 278 PHE A C 1
ATOM 2287 O O . PHE A 1 278 ? 1.943 -15.115 -6.972 1.00 87.38 278 PHE A O 1
ATOM 2294 N N . ASN A 1 279 ? 0.951 -13.130 -6.623 1.00 83.94 279 ASN A N 1
ATOM 2295 C CA . ASN A 1 279 ? 0.530 -13.399 -5.252 1.00 83.94 279 ASN A CA 1
ATOM 2296 C C . ASN A 1 279 ? 1.700 -13.770 -4.316 1.00 83.94 279 ASN A C 1
ATOM 2298 O O . ASN A 1 279 ? 1.642 -14.737 -3.556 1.00 83.94 279 ASN A O 1
ATOM 2302 N N . GLN A 1 280 ? 2.786 -12.996 -4.386 1.00 84.25 280 GLN A N 1
ATOM 2303 C CA . GLN A 1 280 ? 4.034 -13.222 -3.647 1.00 84.25 280 GLN A CA 1
ATOM 2304 C C . GLN A 1 280 ? 4.377 -12.042 -2.725 1.00 84.25 280 GLN A C 1
ATOM 2306 O O . GLN A 1 280 ? 5.447 -11.450 -2.807 1.00 84.25 280 GLN A O 1
ATOM 2311 N N . LEU A 1 281 ? 3.456 -11.682 -1.828 1.00 80.69 281 LEU A N 1
ATOM 2312 C CA . LEU A 1 281 ? 3.604 -10.511 -0.952 1.00 80.69 281 LEU A CA 1
ATOM 2313 C C . LEU A 1 281 ? 4.895 -10.530 -0.120 1.00 80.69 281 LEU A C 1
ATOM 2315 O O . LEU A 1 281 ? 5.138 -11.454 0.662 1.00 80.69 281 LEU A O 1
ATOM 2319 N N . GLY A 1 282 ? 5.677 -9.455 -0.223 1.00 77.69 282 GLY A N 1
ATOM 2320 C CA . GLY A 1 282 ? 6.939 -9.273 0.491 1.00 77.69 282 GLY A CA 1
ATOM 2321 C C . GLY A 1 282 ? 8.118 -10.054 -0.091 1.00 77.69 282 GLY A C 1
ATOM 2322 O O . GLY A 1 282 ? 9.207 -10.013 0.491 1.00 77.69 282 GLY A O 1
ATOM 2323 N N . TYR A 1 283 ? 7.927 -10.762 -1.207 1.00 83.94 283 TYR A N 1
ATOM 2324 C CA . TYR A 1 283 ? 9.009 -11.433 -1.909 1.00 83.94 283 TYR A CA 1
ATOM 2325 C C . TYR A 1 283 ? 9.706 -10.482 -2.883 1.00 83.94 283 TYR A C 1
ATOM 2327 O O . TYR A 1 283 ? 9.096 -9.902 -3.774 1.00 83.94 283 TYR A O 1
ATOM 2335 N N . ARG A 1 284 ? 11.025 -10.349 -2.728 1.00 85.25 284 ARG A N 1
ATOM 2336 C CA . ARG A 1 284 ? 11.858 -9.509 -3.592 1.00 85.25 284 ARG A CA 1
ATOM 2337 C C . ARG A 1 284 ? 12.453 -10.350 -4.716 1.00 85.25 284 ARG A C 1
ATOM 2339 O O . ARG A 1 284 ? 13.622 -10.723 -4.636 1.00 85.25 284 ARG A O 1
ATOM 2346 N N . ALA A 1 285 ? 11.638 -10.649 -5.723 1.00 88.62 285 ALA A N 1
ATOM 2347 C CA . ALA A 1 285 ? 12.077 -11.383 -6.905 1.00 88.62 285 ALA A CA 1
ATOM 2348 C C . ALA A 1 285 ? 13.145 -10.589 -7.672 1.00 88.62 285 ALA A C 1
ATOM 2350 O O . ALA A 1 285 ? 12.909 -9.408 -7.943 1.00 88.62 285 ALA A O 1
ATOM 2351 N N . PRO A 1 286 ? 14.293 -11.189 -8.034 1.00 92.12 286 PRO A N 1
ATOM 2352 C CA . PRO A 1 286 ? 15.249 -10.546 -8.928 1.00 92.12 286 PRO A CA 1
ATOM 2353 C C . PRO A 1 286 ? 14.603 -10.280 -10.295 1.00 92.12 286 PRO A C 1
ATOM 2355 O O . PRO A 1 286 ? 13.716 -11.016 -10.724 1.00 92.12 286 PRO A O 1
ATOM 2358 N N . LEU A 1 287 ? 15.069 -9.247 -11.007 1.00 91.94 287 LEU A N 1
ATOM 2359 C CA . LEU A 1 287 ? 14.505 -8.875 -12.313 1.00 91.94 287 LEU A CA 1
ATOM 2360 C C . LEU A 1 287 ? 14.498 -10.049 -13.303 1.00 91.94 287 LEU A C 1
ATOM 2362 O O . LEU A 1 287 ? 13.531 -10.211 -14.037 1.00 91.94 287 LEU A O 1
ATOM 2366 N N . GLU A 1 288 ? 15.534 -10.887 -13.285 1.00 93.25 288 GLU A N 1
ATOM 2367 C CA . GLU A 1 288 ? 15.618 -12.081 -14.127 1.00 93.25 288 GLU A CA 1
ATOM 2368 C C . GLU A 1 288 ? 14.413 -13.018 -13.947 1.00 93.25 288 GLU A C 1
ATOM 2370 O O . GLU A 1 288 ? 13.784 -13.408 -14.927 1.00 93.25 288 GLU A O 1
ATOM 2375 N N . GLU A 1 289 ? 14.040 -13.318 -12.701 1.00 93.94 289 GLU A N 1
ATOM 2376 C CA . GLU A 1 289 ? 12.892 -14.176 -12.388 1.00 93.94 289 GLU A CA 1
ATOM 2377 C C . GLU A 1 289 ? 11.573 -13.533 -12.828 1.00 93.94 289 GLU A C 1
ATOM 2379 O O . GLU A 1 289 ? 10.689 -14.211 -13.358 1.00 93.94 289 GLU A O 1
ATOM 2384 N N . ILE A 1 290 ? 11.446 -12.213 -12.650 1.00 94.44 290 ILE A N 1
ATOM 2385 C CA . ILE A 1 290 ? 10.264 -11.468 -13.095 1.00 94.44 290 ILE A CA 1
ATOM 2386 C C . ILE A 1 290 ? 10.108 -11.595 -14.612 1.00 94.44 290 ILE A C 1
ATOM 2388 O O . ILE A 1 290 ? 9.016 -11.892 -15.089 1.00 94.44 290 ILE A O 1
ATOM 2392 N N . LEU A 1 291 ? 11.188 -11.390 -15.369 1.00 94.75 291 LEU A N 1
ATOM 2393 C CA . LEU A 1 291 ? 11.169 -11.479 -16.830 1.00 94.75 291 LEU A CA 1
ATOM 2394 C C . LEU A 1 291 ? 10.846 -12.896 -17.302 1.00 94.75 291 LEU A C 1
ATOM 2396 O O . LEU A 1 291 ? 9.964 -13.061 -18.141 1.00 94.75 291 LEU A O 1
ATOM 2400 N N . GLN A 1 292 ? 11.467 -13.913 -16.702 1.00 93.94 292 GLN A N 1
ATOM 2401 C CA . GLN A 1 292 ? 11.169 -15.316 -17.000 1.00 93.94 292 GLN A CA 1
ATOM 2402 C C . GLN A 1 292 ? 9.696 -15.657 -16.739 1.00 93.94 292 GLN A C 1
ATOM 2404 O O . GLN A 1 292 ? 9.054 -16.290 -17.569 1.00 93.94 292 GLN A O 1
ATOM 2409 N N . SER A 1 293 ? 9.122 -15.172 -15.635 1.00 93.19 293 SER A N 1
ATOM 2410 C CA . SER A 1 293 ? 7.702 -15.377 -15.301 1.00 93.19 293 SER A CA 1
ATOM 2411 C C . SER A 1 293 ? 6.734 -14.670 -16.264 1.00 93.19 293 SER A C 1
ATOM 2413 O O . SER A 1 293 ? 5.534 -14.972 -16.298 1.00 93.19 293 SER A O 1
ATOM 2415 N N . LEU A 1 294 ? 7.243 -13.698 -17.026 1.00 93.50 294 LEU A N 1
ATOM 2416 C CA . LEU A 1 294 ? 6.537 -12.970 -18.078 1.00 93.50 294 LEU A CA 1
ATOM 2417 C C . LEU A 1 294 ? 6.837 -13.505 -19.486 1.00 93.50 294 LEU A C 1
ATOM 2419 O O . LEU A 1 294 ? 6.403 -12.878 -20.448 1.00 93.50 294 LEU A O 1
ATOM 2423 N N . ASP A 1 295 ? 7.559 -14.623 -19.610 1.00 93.69 295 ASP A N 1
ATOM 2424 C CA . ASP A 1 295 ? 8.030 -15.177 -20.887 1.00 93.69 295 ASP A CA 1
ATOM 2425 C C . ASP A 1 295 ? 8.886 -14.178 -21.697 1.00 93.69 295 ASP A C 1
ATOM 2427 O O . ASP A 1 295 ? 8.929 -14.201 -22.929 1.00 93.69 295 ASP A O 1
ATOM 2431 N N . LEU A 1 296 ? 9.589 -13.280 -20.997 1.00 91.88 296 LEU A N 1
ATOM 2432 C CA . LEU A 1 296 ? 10.523 -12.317 -21.572 1.00 91.88 296 LEU A CA 1
ATOM 2433 C C . LEU A 1 296 ? 11.963 -12.825 -21.402 1.00 91.88 296 LEU A C 1
ATOM 2435 O O . LEU A 1 296 ? 12.374 -13.116 -20.276 1.00 91.88 296 LEU A O 1
ATOM 2439 N N . PRO A 1 297 ? 12.768 -12.910 -22.477 1.00 88.56 297 PRO A N 1
ATOM 2440 C CA . PRO A 1 297 ? 14.154 -13.337 -22.356 1.00 88.56 297 PRO A CA 1
ATOM 2441 C C . PRO A 1 297 ? 14.967 -12.267 -21.604 1.00 88.56 297 PRO A C 1
ATOM 2443 O O . PRO A 1 297 ? 15.001 -11.116 -22.051 1.00 88.56 297 PRO A O 1
ATOM 2446 N N . PRO A 1 298 ? 15.650 -12.607 -20.496 1.00 85.44 298 PRO A N 1
ATOM 2447 C CA . PRO A 1 298 ? 16.586 -11.689 -19.865 1.00 85.44 298 PRO A CA 1
ATOM 2448 C C . PRO A 1 298 ? 17.789 -11.485 -20.794 1.00 85.44 298 PRO A C 1
ATOM 2450 O O . PRO A 1 298 ? 18.435 -12.439 -21.224 1.00 85.44 298 PRO A O 1
ATOM 2453 N N . GLN A 1 299 ? 18.084 -10.234 -21.131 1.00 81.50 299 GLN A N 1
ATOM 2454 C CA . GLN A 1 299 ? 19.204 -9.856 -22.000 1.00 81.50 299 GLN A CA 1
ATOM 2455 C C . GLN A 1 299 ? 20.091 -8.835 -21.288 1.00 81.50 299 GLN A C 1
ATOM 2457 O O . GLN A 1 299 ? 19.597 -7.791 -20.876 1.00 81.50 299 GLN A O 1
ATOM 2462 N N . LEU A 1 300 ? 21.393 -9.111 -21.172 1.00 78.19 300 LEU A N 1
ATOM 2463 C CA . LEU A 1 300 ? 22.394 -8.139 -20.704 1.00 78.19 300 LEU A CA 1
ATOM 2464 C C . LEU A 1 300 ? 21.942 -7.360 -19.449 1.00 78.19 300 LEU A C 1
ATOM 2466 O O . LEU A 1 300 ? 21.901 -6.136 -19.449 1.00 78.19 300 LEU A O 1
ATOM 2470 N N . LEU A 1 301 ? 21.578 -8.067 -18.371 1.00 80.25 301 LEU A N 1
ATOM 2471 C CA . LEU A 1 301 ? 21.083 -7.451 -17.125 1.00 80.25 301 LEU A CA 1
ATOM 2472 C C . LEU A 1 301 ? 22.120 -6.565 -16.409 1.00 80.25 301 LEU A C 1
ATOM 2474 O O . LEU A 1 301 ? 21.779 -5.852 -15.468 1.00 80.25 301 LEU A O 1
ATOM 2478 N N . GLU A 1 302 ? 23.378 -6.617 -16.844 1.00 78.50 302 GLU A N 1
ATOM 2479 C CA . GLU A 1 302 ? 24.460 -5.751 -16.372 1.00 78.50 302 GLU A CA 1
ATOM 2480 C C . GLU A 1 302 ? 24.483 -4.386 -17.083 1.00 78.50 302 GLU A C 1
ATOM 2482 O O . GLU A 1 302 ? 25.042 -3.432 -16.536 1.00 78.50 302 GLU A O 1
ATOM 2487 N N . ASP A 1 303 ? 23.849 -4.289 -18.260 1.00 82.69 303 ASP A N 1
ATOM 2488 C CA . ASP A 1 303 ? 23.715 -3.078 -19.069 1.00 82.69 303 ASP A CA 1
ATOM 2489 C C . ASP A 1 303 ? 22.464 -2.300 -18.638 1.00 82.69 303 ASP A C 1
ATOM 2491 O O . ASP A 1 303 ? 21.317 -2.723 -18.827 1.00 82.69 303 ASP A O 1
ATOM 2495 N N . THR A 1 304 ? 22.690 -1.122 -18.058 1.00 85.44 304 THR A N 1
ATOM 2496 C CA . THR A 1 304 ? 21.632 -0.269 -17.502 1.00 85.44 304 THR A CA 1
ATOM 2497 C C . THR A 1 304 ? 20.601 0.141 -18.567 1.00 85.44 304 THR A C 1
ATOM 2499 O O . THR A 1 304 ? 19.402 0.209 -18.271 1.00 85.44 304 THR A O 1
ATOM 2502 N N . GLY A 1 305 ? 21.024 0.356 -19.819 1.00 84.81 305 GLY A N 1
ATOM 2503 C CA . GLY A 1 305 ? 20.146 0.673 -20.947 1.00 84.81 305 GLY A CA 1
ATOM 2504 C C . GLY A 1 305 ? 19.259 -0.498 -21.371 1.00 84.81 305 GLY A C 1
ATOM 2505 O O . GLY A 1 305 ? 18.080 -0.309 -21.688 1.00 84.81 305 GLY A O 1
ATOM 2506 N N . CYS A 1 306 ? 19.785 -1.721 -21.344 1.00 86.62 306 CYS A N 1
ATOM 2507 C CA . CYS A 1 306 ? 19.013 -2.941 -21.572 1.00 86.62 306 CYS A CA 1
ATOM 2508 C C . CYS A 1 306 ? 18.004 -3.180 -20.446 1.00 86.62 306 CYS A C 1
ATOM 2510 O O . CYS A 1 306 ? 16.837 -3.472 -20.725 1.00 86.62 306 CYS A O 1
ATOM 2512 N N . VAL A 1 307 ? 18.402 -2.959 -19.190 1.00 90.50 307 VAL A N 1
ATOM 2513 C CA . VAL A 1 307 ? 17.502 -3.063 -18.035 1.00 90.50 307 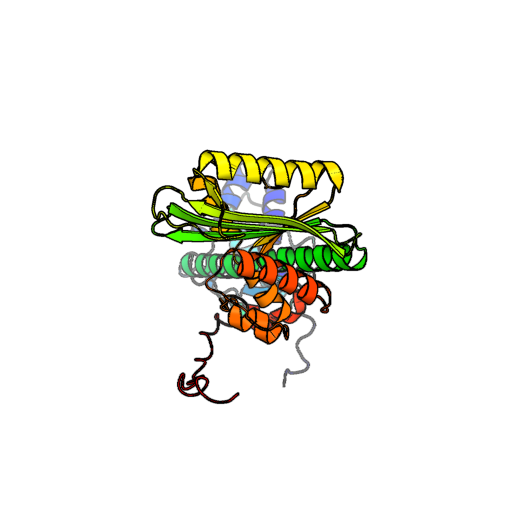VAL A CA 1
ATOM 2514 C C . VAL A 1 307 ? 16.342 -2.072 -18.146 1.00 90.50 307 VAL A C 1
ATOM 2516 O O . VAL A 1 307 ? 15.187 -2.470 -17.985 1.00 90.50 307 VAL A O 1
ATOM 2519 N N . ALA A 1 308 ? 16.598 -0.803 -18.485 1.00 91.44 308 ALA A N 1
ATOM 2520 C CA . ALA A 1 308 ? 15.533 0.188 -18.668 1.00 91.44 308 ALA A CA 1
ATOM 2521 C C . ALA A 1 308 ? 14.506 -0.254 -19.730 1.00 91.44 308 ALA A C 1
ATOM 2523 O O . ALA A 1 308 ? 13.295 -0.157 -19.506 1.00 91.44 308 ALA A O 1
ATOM 2524 N N . ARG A 1 309 ? 14.961 -0.828 -20.850 1.00 91.75 309 ARG A N 1
ATOM 2525 C CA . ARG A 1 309 ? 14.071 -1.388 -21.883 1.00 91.75 309 ARG A CA 1
ATOM 2526 C C . ARG A 1 309 ? 13.284 -2.607 -21.396 1.00 91.75 309 ARG A C 1
ATOM 2528 O O . ARG A 1 309 ? 12.091 -2.710 -21.669 1.00 91.75 309 ARG A O 1
ATOM 2535 N N . GLN A 1 310 ? 13.900 -3.502 -20.633 1.00 93.69 310 GLN A N 1
ATOM 2536 C CA . GLN A 1 310 ? 13.207 -4.679 -20.098 1.00 93.69 310 GLN A CA 1
ATOM 2537 C C . GLN A 1 310 ? 12.158 -4.336 -19.048 1.00 93.69 310 GLN A C 1
ATOM 2539 O O . GLN A 1 310 ? 11.098 -4.953 -19.024 1.00 93.69 310 GLN A O 1
ATOM 2544 N N . LEU A 1 311 ? 12.401 -3.318 -18.223 1.00 95.62 311 LEU A N 1
ATOM 2545 C CA . LEU A 1 311 ? 11.407 -2.812 -17.278 1.00 95.62 311 LEU A CA 1
ATOM 2546 C C . LEU A 1 311 ? 10.164 -2.265 -18.001 1.00 95.62 311 LEU A C 1
ATOM 2548 O O . LEU A 1 311 ? 9.038 -2.538 -17.580 1.00 95.62 311 LEU A O 1
ATOM 2552 N N . LEU A 1 312 ? 10.354 -1.561 -19.124 1.00 94.38 312 LEU A N 1
ATOM 2553 C CA . LEU A 1 312 ? 9.264 -1.132 -20.006 1.00 94.38 312 LEU A CA 1
ATOM 2554 C C . LEU A 1 312 ? 8.471 -2.338 -20.534 1.00 94.38 312 LEU A C 1
ATOM 2556 O O . LEU A 1 312 ? 7.244 -2.362 -20.421 1.00 94.38 312 LEU A O 1
ATOM 2560 N N . MET A 1 313 ? 9.163 -3.339 -21.087 1.00 94.31 313 MET A N 1
ATOM 2561 C CA . MET A 1 313 ? 8.524 -4.550 -21.616 1.00 94.31 313 MET A CA 1
ATOM 2562 C C . MET A 1 313 ? 7.740 -5.292 -20.532 1.00 94.31 313 MET A C 1
ATOM 2564 O O . MET A 1 313 ? 6.583 -5.649 -20.750 1.00 94.31 313 MET A O 1
ATOM 2568 N N . ALA A 1 314 ? 8.323 -5.448 -19.341 1.00 95.25 314 ALA A N 1
ATOM 2569 C CA . ALA A 1 314 ? 7.681 -6.108 -18.213 1.00 95.25 314 ALA A CA 1
ATOM 2570 C C . ALA A 1 314 ? 6.355 -5.432 -17.837 1.00 95.25 314 ALA A C 1
ATOM 2572 O O . ALA A 1 314 ? 5.343 -6.107 -17.662 1.00 95.25 314 ALA A O 1
ATOM 2573 N N . VAL A 1 315 ? 6.319 -4.096 -17.769 1.00 94.31 315 VAL A N 1
ATOM 2574 C CA . VAL A 1 315 ? 5.081 -3.357 -17.466 1.00 94.31 315 VAL A CA 1
ATOM 2575 C C . VAL A 1 315 ? 4.016 -3.530 -18.546 1.00 94.31 315 VAL A C 1
ATOM 2577 O O . VAL A 1 315 ? 2.835 -3.673 -18.218 1.00 94.31 315 VAL A O 1
ATOM 2580 N N . ILE A 1 316 ? 4.407 -3.551 -19.821 1.00 93.38 316 ILE A N 1
ATOM 2581 C CA . ILE A 1 316 ? 3.474 -3.815 -20.922 1.00 93.38 316 ILE A CA 1
ATOM 2582 C C . ILE A 1 316 ? 2.894 -5.233 -20.807 1.00 93.38 316 ILE A C 1
ATOM 2584 O O . ILE A 1 316 ? 1.685 -5.402 -20.969 1.00 93.38 316 ILE A O 1
ATOM 2588 N N . GLU A 1 317 ? 3.708 -6.239 -20.477 1.00 94.50 317 GLU A N 1
ATOM 2589 C CA . GLU A 1 317 ? 3.224 -7.611 -20.275 1.00 94.50 317 GLU A CA 1
ATOM 2590 C C . GLU A 1 317 ? 2.321 -7.740 -19.042 1.00 94.50 317 GLU A C 1
ATOM 2592 O O . GLU A 1 317 ? 1.257 -8.359 -19.116 1.00 94.50 317 GLU A O 1
ATOM 2597 N N . PHE A 1 318 ? 2.661 -7.090 -17.925 1.00 93.25 318 PHE A N 1
ATOM 2598 C CA . PHE A 1 318 ? 1.778 -7.026 -16.757 1.00 93.25 318 PHE A CA 1
ATOM 2599 C C . PHE A 1 318 ? 0.418 -6.421 -17.101 1.00 93.25 318 PHE A C 1
ATOM 2601 O O . PHE A 1 318 ? -0.619 -6.953 -16.707 1.00 93.25 318 PHE A O 1
ATOM 2608 N N . ALA A 1 319 ? 0.395 -5.347 -17.891 1.00 91.06 319 ALA A N 1
ATOM 2609 C CA . ALA A 1 319 ? -0.843 -4.700 -18.304 1.00 91.06 319 ALA A CA 1
ATOM 2610 C C . ALA A 1 319 ? -1.769 -5.625 -19.119 1.00 91.06 319 ALA A C 1
ATOM 2612 O O . ALA A 1 319 ? -2.991 -5.452 -19.080 1.00 91.06 319 ALA A O 1
ATOM 2613 N N . LYS A 1 320 ? -1.234 -6.640 -19.811 1.00 90.19 320 LYS A N 1
ATOM 2614 C CA . LYS A 1 320 ? -2.041 -7.641 -20.531 1.00 90.19 320 LYS A CA 1
ATOM 2615 C C . LYS A 1 320 ? -2.709 -8.654 -19.598 1.00 90.19 320 LYS A C 1
ATOM 2617 O O . LYS A 1 320 ? -3.754 -9.201 -19.960 1.00 90.19 320 LYS A O 1
ATOM 2622 N N . ARG A 1 321 ? -2.197 -8.850 -18.381 1.00 89.62 321 ARG A N 1
ATOM 2623 C CA . ARG A 1 321 ? -2.715 -9.822 -17.403 1.00 89.62 321 ARG A CA 1
ATOM 2624 C C . ARG A 1 321 ? -3.949 -9.314 -16.653 1.00 89.62 321 ARG A C 1
ATOM 2626 O O . ARG A 1 321 ? -4.183 -8.112 -16.519 1.00 89.62 321 ARG A O 1
ATOM 2633 N N . THR A 1 322 ? -4.756 -10.248 -16.153 1.00 86.69 322 THR A N 1
ATOM 2634 C CA . THR A 1 322 ? -5.914 -9.944 -15.300 1.00 86.69 322 THR A CA 1
ATOM 2635 C C . THR A 1 322 ? -5.441 -9.394 -13.960 1.00 86.69 322 THR A C 1
ATOM 2637 O O . THR A 1 322 ? -4.595 -10.003 -13.312 1.00 86.69 322 THR A O 1
ATOM 2640 N N . VAL A 1 323 ? -5.986 -8.246 -13.548 1.00 85.81 323 VAL A N 1
ATOM 2641 C CA . VAL A 1 323 ? -5.603 -7.597 -12.288 1.00 85.81 323 VAL A CA 1
ATOM 2642 C C . VAL A 1 323 ? -6.235 -8.344 -11.108 1.00 85.81 323 VAL A C 1
ATOM 2644 O O . VAL A 1 323 ? -7.461 -8.494 -11.094 1.00 85.81 323 VAL A O 1
ATOM 2647 N N . PRO A 1 324 ? -5.439 -8.790 -10.122 1.00 84.25 324 PRO A N 1
ATOM 2648 C CA . PRO A 1 324 ? -5.959 -9.412 -8.909 1.00 84.25 324 PRO A CA 1
ATOM 2649 C C . PRO A 1 324 ? -6.838 -8.467 -8.078 1.00 84.25 324 PRO A C 1
ATOM 2651 O O . PRO A 1 324 ? -6.698 -7.245 -8.143 1.00 84.25 324 PRO A O 1
ATOM 2654 N N . THR A 1 325 ? -7.722 -9.022 -7.249 1.00 83.31 325 THR A N 1
ATOM 2655 C CA . THR A 1 325 ? -8.492 -8.255 -6.254 1.00 83.31 325 THR A CA 1
ATOM 2656 C C . THR A 1 325 ? -7.889 -8.419 -4.866 1.00 83.31 325 THR A C 1
ATOM 2658 O O . THR A 1 325 ? -7.341 -9.470 -4.547 1.00 83.31 325 THR A O 1
ATOM 2661 N N . VAL A 1 326 ? -8.040 -7.416 -3.993 1.00 79.88 326 VAL A N 1
ATOM 2662 C CA . VAL A 1 326 ? -7.542 -7.480 -2.601 1.00 79.88 326 VAL A CA 1
ATOM 2663 C C . VAL A 1 326 ? -8.077 -8.714 -1.856 1.00 79.88 326 VAL A C 1
ATOM 2665 O O . VAL A 1 326 ? -7.356 -9.324 -1.069 1.00 79.88 326 VAL A O 1
ATOM 2668 N N . ALA A 1 327 ? -9.310 -9.138 -2.153 1.00 76.31 327 ALA A N 1
ATOM 2669 C CA . ALA A 1 327 ? -9.928 -10.318 -1.552 1.00 76.31 327 ALA A CA 1
ATOM 2670 C C . ALA A 1 327 ? -9.161 -11.624 -1.847 1.00 76.31 327 ALA A C 1
ATOM 2672 O O . ALA A 1 327 ? -9.108 -12.502 -0.990 1.00 76.31 327 ALA A O 1
ATOM 2673 N N . GLN A 1 328 ? -8.511 -11.739 -3.012 1.00 79.44 328 GLN A N 1
ATOM 2674 C CA . GLN A 1 328 ? -7.718 -12.921 -3.387 1.00 79.44 328 GLN A CA 1
ATOM 2675 C C . GLN A 1 328 ? -6.453 -13.098 -2.529 1.00 79.44 328 GLN A C 1
ATOM 2677 O O . GLN A 1 328 ? -5.877 -14.183 -2.503 1.00 79.44 328 GLN A O 1
ATOM 2682 N N . PHE A 1 329 ? -6.046 -12.064 -1.786 1.00 78.94 329 PHE A N 1
ATOM 2683 C CA . PHE A 1 329 ? -4.893 -12.103 -0.882 1.00 78.94 329 PHE A CA 1
ATOM 2684 C C . PHE A 1 329 ? -5.273 -12.422 0.570 1.00 78.94 329 PHE A C 1
ATOM 2686 O O . PHE A 1 329 ? -4.387 -12.452 1.425 1.00 78.94 329 PHE A O 1
ATOM 2693 N N . GLY A 1 330 ? -6.560 -12.649 0.875 1.00 71.38 330 GLY A N 1
ATOM 2694 C CA . GLY A 1 330 ? -7.070 -12.810 2.244 1.00 71.38 330 GLY A CA 1
ATOM 2695 C C . GLY A 1 330 ? -6.274 -13.810 3.090 1.00 71.38 330 GLY A C 1
ATOM 2696 O O . GLY A 1 330 ? -5.860 -13.483 4.204 1.00 71.38 330 GLY A O 1
ATOM 2697 N N . ASP A 1 331 ? -5.971 -14.979 2.527 1.00 68.94 331 ASP A N 1
ATOM 2698 C CA . ASP A 1 331 ? -5.234 -16.036 3.227 1.00 68.94 331 ASP A CA 1
ATOM 2699 C C . ASP A 1 331 ? -3.726 -15.734 3.330 1.00 68.94 331 ASP A C 1
ATOM 2701 O O . ASP A 1 331 ? -3.094 -16.019 4.352 1.00 68.94 331 ASP A O 1
ATOM 2705 N N . LEU A 1 332 ? -3.128 -15.085 2.321 1.00 67.62 332 LEU A N 1
ATOM 2706 C CA . LEU A 1 332 ? -1.709 -14.705 2.367 1.00 67.62 332 LEU A CA 1
ATOM 2707 C C . LEU A 1 332 ? -1.439 -13.588 3.366 1.00 67.62 332 LEU A C 1
ATOM 2709 O O . LEU A 1 332 ? -0.416 -13.625 4.050 1.00 67.62 332 LEU A O 1
ATOM 2713 N N . MET A 1 333 ? -2.353 -12.627 3.494 1.00 71.12 333 MET A N 1
ATOM 2714 C CA . MET A 1 333 ? -2.225 -11.541 4.466 1.00 71.12 333 MET A CA 1
ATOM 2715 C C . MET A 1 333 ? -2.265 -12.040 5.917 1.00 71.12 333 MET A C 1
ATOM 2717 O O . MET A 1 333 ? -1.722 -11.372 6.799 1.00 71.12 333 MET A O 1
ATOM 2721 N N . GLN A 1 334 ? -2.868 -13.209 6.158 1.00 65.38 334 GLN A N 1
ATOM 2722 C CA . GLN A 1 334 ? -2.899 -13.872 7.466 1.00 65.38 334 GLN A CA 1
ATOM 2723 C C . GLN A 1 334 ? -1.675 -14.757 7.719 1.00 65.38 334 GLN A C 1
ATOM 2725 O O . GLN A 1 334 ? -1.325 -15.017 8.872 1.00 65.38 334 GLN A O 1
ATOM 2730 N N . SER A 1 335 ? -0.994 -15.200 6.663 1.00 59.91 335 SER A N 1
ATOM 2731 C CA . SER A 1 335 ? 0.238 -15.971 6.788 1.00 59.91 335 SER A CA 1
ATOM 2732 C C . SER A 1 335 ? 1.425 -15.075 7.173 1.00 59.91 335 SER A C 1
ATOM 2734 O O . SER A 1 335 ? 1.563 -13.936 6.715 1.00 59.91 335 SER A O 1
ATOM 2736 N N . LYS A 1 336 ? 2.323 -15.579 8.033 1.00 52.31 336 LYS A N 1
ATOM 2737 C CA . LYS A 1 336 ? 3.641 -14.946 8.206 1.00 52.31 336 LYS A CA 1
ATOM 2738 C C . LYS A 1 336 ? 4.343 -14.933 6.840 1.00 52.31 336 LYS A C 1
ATOM 2740 O O . LYS A 1 336 ? 4.204 -15.918 6.114 1.00 52.31 336 LYS A O 1
ATOM 2745 N N . PRO A 1 337 ? 5.089 -13.865 6.490 1.00 48.06 337 PRO A N 1
ATOM 2746 C CA . PRO A 1 337 ? 5.777 -13.790 5.204 1.00 48.06 337 PRO A CA 1
ATOM 2747 C C . PRO A 1 337 ? 6.607 -15.058 5.011 1.00 48.06 337 PRO A C 1
ATOM 2749 O O . PRO A 1 337 ? 7.450 -15.389 5.851 1.00 48.06 337 PRO A O 1
ATOM 2752 N N . LYS A 1 338 ? 6.308 -15.812 3.949 1.00 43.56 338 LYS A N 1
ATOM 2753 C CA . LYS A 1 338 ? 7.056 -17.023 3.624 1.00 43.56 338 LYS A CA 1
ATOM 2754 C C . LYS A 1 338 ? 8.485 -16.590 3.296 1.00 43.56 338 LYS A C 1
ATOM 2756 O O . LYS A 1 338 ? 8.686 -15.706 2.466 1.00 43.56 338 LYS A O 1
ATOM 2761 N N . LYS A 1 339 ? 9.483 -17.197 3.952 1.00 38.19 339 LYS A N 1
ATOM 2762 C CA . LYS A 1 339 ? 10.850 -17.169 3.416 1.00 38.19 339 LYS A CA 1
ATOM 2763 C C . LYS A 1 339 ? 10.772 -17.740 2.003 1.00 38.19 339 LYS A C 1
ATOM 2765 O O . LYS A 1 339 ? 10.048 -18.714 1.797 1.00 38.19 339 LYS A O 1
ATOM 2770 N N . ALA A 1 340 ? 11.476 -17.102 1.071 1.00 39.50 340 ALA A N 1
ATOM 2771 C CA . ALA A 1 340 ? 11.562 -17.553 -0.309 1.00 39.50 340 ALA A CA 1
ATOM 2772 C C . ALA A 1 340 ? 11.757 -19.077 -0.343 1.00 39.50 340 ALA A C 1
ATOM 2774 O O . ALA A 1 340 ? 12.578 -19.579 0.439 1.00 39.50 340 ALA A O 1
ATOM 2775 N N . PRO A 1 341 ? 11.033 -19.828 -1.192 1.00 37.00 341 PRO A N 1
ATOM 2776 C CA . PRO A 1 341 ? 11.469 -21.182 -1.483 1.00 37.00 341 PRO A CA 1
ATOM 2777 C C . PRO A 1 341 ? 12.924 -21.077 -1.947 1.00 37.00 341 PRO A C 1
ATOM 2779 O O . PRO A 1 341 ? 13.242 -20.248 -2.799 1.00 37.00 341 PRO A O 1
ATOM 2782 N N . SER A 1 342 ? 13.831 -21.837 -1.328 1.00 33.62 342 SER A N 1
ATOM 2783 C CA . SER A 1 342 ? 15.208 -21.892 -1.805 1.00 33.62 342 SER A CA 1
ATOM 2784 C C . SER A 1 342 ? 15.148 -22.436 -3.226 1.00 33.62 342 SER A C 1
ATOM 2786 O O . SER A 1 342 ? 14.953 -23.638 -3.415 1.00 33.62 342 SER A O 1
ATOM 2788 N N . ALA A 1 343 ? 15.266 -21.562 -4.224 1.00 38.44 343 ALA A N 1
ATOM 2789 C CA . ALA A 1 343 ? 15.497 -21.974 -5.591 1.00 38.44 343 ALA A CA 1
ATOM 2790 C C . ALA A 1 343 ? 16.902 -22.579 -5.611 1.00 38.44 343 ALA A C 1
ATOM 2792 O O . ALA A 1 343 ? 17.897 -21.919 -5.893 1.00 38.44 343 ALA A O 1
ATOM 2793 N N . ALA A 1 344 ? 16.990 -23.859 -5.261 1.00 33.62 344 ALA A N 1
ATOM 2794 C CA . ALA A 1 344 ? 18.096 -24.714 -5.632 1.00 33.62 344 ALA A CA 1
ATOM 2795 C C . ALA A 1 344 ? 17.981 -24.982 -7.137 1.00 33.62 344 ALA A C 1
ATOM 2797 O O . ALA A 1 344 ? 17.773 -26.106 -7.576 1.00 33.62 344 ALA A O 1
ATOM 2798 N N . VAL A 1 345 ? 18.095 -23.926 -7.937 1.00 35.78 345 VAL A N 1
ATOM 2799 C CA . VAL A 1 345 ? 18.345 -24.024 -9.367 1.00 35.78 345 VAL A CA 1
ATOM 2800 C C . VAL A 1 345 ? 19.863 -23.951 -9.495 1.00 35.78 345 VAL A C 1
ATOM 2802 O O . VAL A 1 345 ? 20.448 -22.926 -9.823 1.00 35.78 345 VAL A O 1
ATOM 2805 N N . LYS A 1 346 ? 20.531 -25.054 -9.132 1.00 35.03 346 LYS A N 1
ATOM 2806 C CA . LYS A 1 346 ? 21.911 -25.286 -9.562 1.00 35.03 346 LYS A CA 1
ATOM 2807 C C . LYS A 1 346 ? 21.848 -25.472 -11.074 1.00 35.03 346 LYS A C 1
ATOM 2809 O O . LYS A 1 346 ? 21.478 -26.555 -11.515 1.00 35.03 346 LYS A O 1
ATOM 2814 N N . TYR A 1 347 ? 22.211 -24.458 -11.853 1.00 37.91 347 TYR A N 1
ATOM 2815 C CA . TYR A 1 347 ? 22.582 -24.687 -13.244 1.00 37.91 347 TYR A CA 1
ATOM 2816 C C . TYR A 1 347 ? 24.051 -24.385 -13.482 1.00 37.91 347 TYR A C 1
ATOM 2818 O O . TYR A 1 347 ? 24.604 -23.353 -13.111 1.00 37.91 347 TYR A O 1
ATOM 2826 N N . ASN A 1 348 ? 24.660 -25.411 -14.062 1.00 31.47 348 ASN A N 1
ATOM 2827 C CA . ASN A 1 348 ? 26.051 -25.560 -14.413 1.00 31.47 348 ASN A CA 1
ATOM 2828 C C . ASN A 1 348 ? 26.375 -24.559 -15.529 1.00 31.47 348 ASN A C 1
ATOM 2830 O O . ASN A 1 348 ? 26.017 -24.771 -16.687 1.00 31.47 348 ASN A O 1
ATOM 2834 N N . VAL A 1 349 ? 27.054 -23.465 -15.188 1.00 32.53 349 VAL A N 1
ATOM 2835 C CA . VAL A 1 349 ? 27.686 -22.570 -16.165 1.00 32.53 349 VAL A CA 1
ATOM 2836 C C . VAL A 1 349 ? 28.926 -23.281 -16.702 1.00 32.53 349 VAL A C 1
ATOM 2838 O O . VAL A 1 349 ? 30.040 -23.010 -16.277 1.00 32.53 349 VAL A O 1
ATOM 2841 N N . LYS A 1 350 ? 28.727 -24.269 -17.575 1.00 33.09 350 LYS A N 1
ATOM 2842 C CA . LYS A 1 350 ? 29.754 -24.867 -18.438 1.00 33.09 350 LYS A CA 1
ATOM 2843 C C . LYS A 1 350 ? 29.038 -25.644 -19.536 1.00 33.09 350 LYS A C 1
ATOM 2845 O O . LYS A 1 350 ? 28.644 -26.784 -19.323 1.00 33.09 350 LYS A O 1
ATOM 2850 N N . ASN A 1 351 ? 28.795 -24.957 -20.652 1.00 33.41 351 ASN A N 1
ATOM 2851 C CA . ASN A 1 351 ? 28.767 -25.465 -22.033 1.00 33.41 351 ASN A CA 1
ATOM 2852 C C . ASN A 1 351 ? 27.874 -24.568 -22.891 1.00 33.41 351 ASN A C 1
ATOM 2854 O O . ASN A 1 351 ? 26.734 -24.906 -23.185 1.00 33.41 351 ASN A O 1
ATOM 2858 N N . ARG A 1 352 ? 28.409 -23.412 -23.292 1.00 33.03 352 ARG A N 1
ATOM 2859 C CA . ARG A 1 352 ? 28.007 -22.704 -24.518 1.00 33.03 352 ARG A CA 1
ATOM 2860 C C . ARG A 1 352 ? 29.153 -21.810 -24.997 1.00 33.03 352 ARG A C 1
ATOM 2862 O O . ARG A 1 352 ? 29.022 -20.609 -25.163 1.00 33.03 352 ARG A O 1
ATOM 2869 N N . LEU A 1 353 ? 30.308 -22.440 -25.173 1.00 36.62 353 LEU A N 1
ATOM 2870 C CA . LEU A 1 353 ? 31.384 -21.973 -26.041 1.00 36.62 353 LEU A CA 1
ATOM 2871 C C . LEU A 1 353 ? 31.913 -23.219 -26.745 1.00 36.62 353 LEU A C 1
ATOM 2873 O O . LEU A 1 353 ? 32.837 -23.857 -26.255 1.00 36.62 353 LEU A O 1
ATOM 2877 N N . THR A 1 354 ? 31.196 -23.640 -27.787 1.00 37.28 354 THR A N 1
ATOM 2878 C CA . THR A 1 354 ? 31.641 -24.382 -28.985 1.00 37.28 354 THR A CA 1
ATOM 2879 C C . THR A 1 354 ? 30.405 -24.960 -29.690 1.00 37.28 354 THR A C 1
ATOM 2881 O O . THR A 1 354 ? 29.551 -25.555 -29.038 1.00 37.28 354 THR A O 1
ATOM 2884 N N . ALA A 1 355 ? 30.359 -24.777 -31.015 1.00 30.11 355 ALA A N 1
ATOM 2885 C CA . ALA A 1 355 ? 29.283 -25.076 -31.976 1.00 30.11 355 ALA A CA 1
ATOM 2886 C C . ALA A 1 355 ? 28.098 -24.082 -31.932 1.00 30.11 355 ALA A C 1
ATOM 2888 O O . ALA A 1 355 ? 27.403 -23.999 -30.924 1.00 30.11 355 ALA A O 1
ATOM 2889 N N . ALA A 1 356 ? 27.811 -23.280 -32.961 1.00 34.16 356 ALA A N 1
ATOM 2890 C CA . ALA A 1 356 ? 28.230 -23.253 -34.364 1.00 34.16 356 ALA A CA 1
ATOM 2891 C C . ALA A 1 356 ? 28.380 -21.803 -34.847 1.00 34.16 356 ALA A C 1
ATOM 2893 O O . ALA A 1 356 ? 27.714 -20.927 -34.245 1.00 34.16 356 ALA A O 1
#

Sequence (356 aa):
MVSAEDSVKKYYQWLHLQRQWKKQYSEDPKLDAALHAVLQPEVLFKDGSDMSTIPFFIGVSQKDNYSYILLPEDFVPAVRQCVHSLMISRTNGEAPPPAGPLSQGKRYLYIRKVLFKNRASYFNTISELRIYNGRVRWLDQQVTSCQFIRKSVILKNIVIFSIHVKSEEKEIREIAWTMYDMRRQRVLDQHYIVDGSKVATEVGNGPIHMDINQIMDILGKDLDWADKRDKKLAVVAYDTGKTMLTLKHHGWTRSWQQDSSTRPIQMFSVKELYEVFFNQLGYRAPLEEILQSLDLPPQLLEDTGCVARQLLMAVIEFAKRTVPTVAQFGDLMQSKPKKAPSAAVKYNVKNRLTAA

Solvent-accessible surface area (backbone atoms only — not comparable to full-atom values): 20445 Å² total; per-residue (Å²): 139,82,74,98,72,74,65,86,68,36,29,38,49,47,70,56,52,53,53,51,42,49,63,71,30,60,87,40,70,69,54,30,52,39,47,59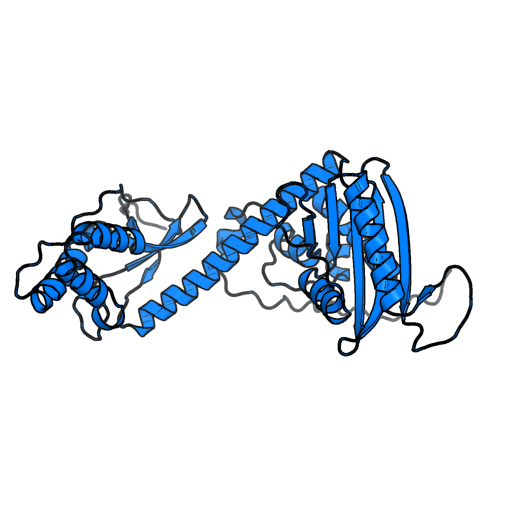,53,42,71,32,50,71,58,46,18,25,76,86,34,78,52,25,74,48,71,33,30,37,26,27,33,84,87,76,66,38,57,42,55,28,35,44,64,89,52,47,63,59,52,37,49,56,52,31,57,54,30,22,76,70,53,81,62,73,54,77,68,58,75,77,80,87,64,82,56,43,73,60,41,83,72,41,82,42,61,36,48,25,39,65,53,45,54,52,50,52,51,53,38,51,54,49,38,48,51,49,52,52,47,49,52,50,41,51,49,48,50,50,48,22,52,32,58,75,66,25,60,33,34,40,39,11,39,32,73,46,62,57,101,79,44,70,49,34,39,11,36,29,33,33,33,48,67,77,72,40,76,76,50,74,47,39,37,31,45,51,90,76,71,91,81,91,73,82,100,57,67,44,68,39,54,69,66,58,50,52,51,51,58,48,51,55,52,50,50,47,43,74,74,58,66,28,34,36,39,34,22,61,48,45,70,61,50,49,52,50,44,43,74,71,70,52,76,77,76,71,65,83,74,53,97,83,56,65,59,42,77,42,30,54,43,58,52,46,18,57,74,69,71,36,71,93,52,86,65,54,69,60,59,55,30,52,79,67,78,38,84,81,57,62,80,87,38,47,49,46,40,7,50,49,52,44,51,51,52,57,56,54,33,73,50,83,76,65,56,72,75,81,41,55,69,61,73,71,44,75,75,74,75,75,78,80,79,82,72,83,73,80,94,77,88,87,87,78,87,132

Foldseek 3Di:
DDDPPPPQWFKDFPVQLLVQLLVVCVVPPQLNVQLVVCPQQQNVQPAPQLLQPAKWKWFADPPQRAIGTIHTPVCQVVSQVSSQVSSCVRNVNPDDTRDDDPDTGDGGHPIDIDGSNGSVSVVVVVVLRCVLVVVSVVLVVVLVLLVVLLVCLVVQQEKEKFKDFDDDPLHTAKIKIWIARSVVRDTPDIAIAGAQPDDDDDDDPDHHHDHLVVVLVVVVVVVVVRCVPRLHYEYWYQDPVVVVVSNVVSPNPDPLDDPDPRGRHHYDHLQSLCCQQVVQPPDRDDLCVLCVVLVHHDDPCVRRRSNSVSRVVSSSSSSVDDRDDSVVNSVVSVDDRDDPDPPPPPDDPDDDPDDD

Radius of gyration: 27.92 Å; Cα contacts (8 Å, |Δi|>4): 510; chains: 1; bounding box: 65×48×77 Å

pLDDT: mean 81.33, std 17.43, range [30.11, 95.88]

Nearest PDB structures (foldseek):
  6ozh-assembly1_C  TM=2.781E-01  e=8.585E-02  Ciona intestinalis
  6ozh-assembly2_D  TM=3.265E-01  e=2.504E-01  Ciona intestinalis
  6ozo-assembly1_A  TM=2.576E-01  e=9.083E-02  Mus musculus
  4nsp-assembly1_A  TM=2.899E-01  e=2.366E-01  Homo sapiens
  6ozq-assembly1_B  TM=2.592E-01  e=1.889E-01  Mus musculus

Organism: Mortierella isabellina (NCBI:txid91625)

Mean predicted aligned error: 10.68 Å